Protein AF-A0A968MFD8-F1 (afdb_monomer_lite)

Secondary structure (DSSP, 8-state):
-----------------------PPPEEEEEE-TTSSSHHHHHHHHHHHTTTTSEEEEEEE-S-SSTTTSSS----HHHHHHHHHHHHHHHHHHTTT-TTPPPHHHHHHTEEE--SS-SGGGSSTT---HHHHHHHHHHHSS-SSPEEEEESS--HHHHHHHHHHHHHS-HHHHHHHHTTEEEEESS-TTSS---

Radius of gyration: 23.55 Å; chains: 1; bounding box: 76×68×54 Å

Foldseek 3Di:
DDDDDPPPPPPPPPPPPPPPPPPDAAAEEEEDLPPLDCVRLVVLLVVQLVQLRHRYQAYEFAAHHFVPSDPDQDGCLVSVLVSLVVSQVCVVVSCVVPVSRDHSVNSVVRYFYYYSDFDPVLADPPNAGRLLVSLQVVLPPPDPAAYEYEYNAGCSSVNNNLSCCVVPDDPVVSVSSCVRYDYHYDPHRSVHDPD

Sequence (195 aa):
MKQTILIVVFFLFLRGYSMTYNQEKPRLLVTTDIGGDPDDQQSLVRLMVYANEIEIEGFISSAAGTPGELNEEKICPELIEEIIQGYKLVFANLLLHDKNYPTPEYLLSVVKRGNPERGWDFVGEGHDTEASEWIISRVDKKDKRPLNICVFGGQTDLAQALWKVKNTRSAKEYQKFISKIRVYDINDQDFQLLI

pLDDT: mean 90.78, std 15.64, range [41.44, 98.88]

Structure (mmCIF, N/CA/C/O backbone):
data_AF-A0A968MFD8-F1
#
_entry.id   AF-A0A968MFD8-F1
#
loop_
_atom_site.group_PDB
_atom_site.id
_atom_site.type_symbol
_atom_site.label_atom_id
_atom_site.label_alt_id
_atom_site.label_comp_id
_atom_site.label_asym_id
_atom_site.label_entity_id
_atom_site.label_seq_id
_atom_site.pdbx_PDB_ins_code
_atom_site.Cartn_x
_atom_site.Cartn_y
_atom_site.Cartn_z
_atom_site.occupancy
_atom_site.B_iso_or_equiv
_atom_site.auth_seq_id
_atom_site.auth_comp_id
_atom_site.auth_asym_id
_atom_site.auth_atom_id
_atom_site.pdbx_PDB_model_num
ATOM 1 N N . MET A 1 1 ? -54.761 -54.790 -34.117 1.00 41.44 1 MET A N 1
ATOM 2 C CA . MET A 1 1 ? -54.005 -53.821 -34.950 1.00 41.44 1 MET A CA 1
ATOM 3 C C . MET A 1 1 ? -54.334 -52.430 -34.424 1.00 41.44 1 MET A C 1
ATOM 5 O O . MET A 1 1 ? -55.511 -52.134 -34.388 1.00 41.44 1 MET A O 1
ATOM 9 N N . LYS A 1 2 ? -53.463 -51.544 -33.945 1.00 41.97 2 LYS A N 1
ATOM 10 C CA . LYS A 1 2 ? -52.016 -51.459 -33.707 1.00 41.97 2 LYS A CA 1
ATOM 11 C C . LYS A 1 2 ? -51.893 -50.633 -32.409 1.00 41.97 2 LYS A C 1
ATOM 13 O O . LYS A 1 2 ? -52.631 -49.665 -32.252 1.00 41.97 2 LYS A O 1
ATOM 18 N N . GLN A 1 3 ? -51.024 -51.027 -31.481 1.00 45.47 3 GLN A N 1
ATOM 19 C CA . GLN A 1 3 ? -50.707 -50.220 -30.299 1.00 45.47 3 GLN A CA 1
ATOM 20 C C . GLN A 1 3 ? -49.818 -49.053 -30.741 1.00 45.47 3 GLN A C 1
ATOM 22 O O . GLN A 1 3 ? -48.721 -49.278 -31.250 1.00 45.47 3 GLN A O 1
ATOM 27 N N . THR A 1 4 ? -50.291 -47.818 -30.592 1.00 47.84 4 THR A N 1
ATOM 28 C CA . THR A 1 4 ? -49.481 -46.622 -30.844 1.00 47.84 4 THR A CA 1
ATOM 29 C C . THR A 1 4 ? -48.719 -46.293 -29.565 1.00 47.84 4 THR A C 1
ATOM 31 O O . THR A 1 4 ? -49.284 -45.762 -28.613 1.00 47.84 4 THR A O 1
ATOM 34 N N . ILE A 1 5 ? -47.442 -46.670 -29.527 1.00 51.66 5 ILE A N 1
ATOM 35 C CA . ILE A 1 5 ? -46.505 -46.338 -28.451 1.00 51.66 5 ILE A CA 1
ATOM 36 C C . ILE A 1 5 ? -46.208 -44.837 -28.538 1.00 51.66 5 ILE A C 1
ATOM 38 O O . ILE A 1 5 ? -45.590 -44.372 -29.495 1.00 51.66 5 ILE A O 1
ATOM 42 N N . LEU A 1 6 ? -46.657 -44.076 -27.541 1.00 43.41 6 LEU A N 1
ATOM 43 C CA . LEU A 1 6 ? -46.286 -42.678 -27.357 1.00 43.41 6 LEU A CA 1
ATOM 44 C C . LEU A 1 6 ? -44.890 -42.637 -26.717 1.00 43.41 6 LEU A C 1
ATOM 46 O O . LEU A 1 6 ? -44.750 -42.724 -25.499 1.00 43.41 6 LEU A O 1
ATOM 50 N N . ILE A 1 7 ? -43.844 -42.556 -27.541 1.00 50.44 7 ILE A N 1
ATOM 51 C CA . ILE A 1 7 ? -42.478 -42.306 -27.066 1.00 50.44 7 ILE A CA 1
ATOM 52 C C . ILE A 1 7 ? -42.397 -40.825 -26.683 1.00 50.44 7 ILE A C 1
ATOM 54 O O . ILE A 1 7 ? -42.198 -39.956 -27.530 1.00 50.44 7 ILE A O 1
ATOM 58 N N . VAL A 1 8 ? -42.574 -40.530 -25.396 1.00 50.44 8 VAL A N 1
ATOM 59 C CA . VAL A 1 8 ? -42.206 -39.235 -24.818 1.00 50.44 8 VAL A CA 1
ATOM 60 C C . VAL A 1 8 ? -40.681 -39.203 -24.753 1.00 50.44 8 VAL A C 1
ATOM 62 O O . VAL A 1 8 ? -40.071 -39.750 -23.836 1.00 50.44 8 VAL A O 1
ATOM 65 N N . VAL A 1 9 ? -40.049 -38.609 -25.766 1.00 52.81 9 VAL A N 1
ATOM 66 C CA . VAL A 1 9 ? -38.610 -38.333 -25.751 1.00 52.81 9 VAL A CA 1
ATOM 67 C C . VAL A 1 9 ? -38.369 -37.208 -24.747 1.00 52.81 9 VAL A C 1
ATOM 69 O O . VAL A 1 9 ? -38.503 -36.025 -25.054 1.00 52.81 9 VAL A O 1
ATOM 72 N N . PHE A 1 10 ? -38.052 -37.591 -23.515 1.00 51.47 10 PHE A N 1
ATOM 73 C CA . PHE A 1 10 ? -37.620 -36.685 -22.461 1.00 51.47 10 PHE A CA 1
ATOM 74 C C . PHE A 1 10 ? -36.177 -36.253 -22.771 1.00 51.47 10 PHE A C 1
ATOM 76 O O . PHE A 1 10 ? -35.214 -36.856 -22.300 1.00 51.47 10 PHE A O 1
ATOM 83 N N . PHE A 1 11 ? -36.007 -35.238 -23.626 1.00 54.66 11 PHE A N 1
ATOM 84 C CA . PHE A 1 11 ? -34.723 -34.553 -23.785 1.00 54.66 11 PHE A CA 1
ATOM 85 C C . PHE A 1 11 ? -34.429 -33.787 -22.488 1.00 54.66 11 PHE A C 1
ATOM 87 O O . PHE A 1 11 ? -34.779 -32.616 -22.334 1.00 54.66 11 PHE A O 1
ATOM 94 N N . LEU A 1 12 ? -33.791 -34.470 -21.535 1.00 52.47 12 LEU A N 1
ATOM 95 C CA . LEU A 1 12 ? -33.063 -33.842 -20.440 1.00 52.47 12 LEU A CA 1
ATOM 96 C C . LEU A 1 12 ? -31.978 -32.960 -21.060 1.00 52.47 12 LEU A C 1
ATOM 98 O O . LEU A 1 12 ? -30.886 -33.422 -21.385 1.00 52.47 12 LEU A O 1
ATOM 102 N N . PHE A 1 13 ? -32.282 -31.674 -21.218 1.00 57.97 13 PHE A N 1
ATOM 103 C CA . PHE A 1 13 ? -31.269 -30.634 -21.311 1.00 57.97 13 PHE A CA 1
ATOM 104 C C . PHE A 1 13 ? -30.520 -30.606 -19.974 1.00 57.97 13 PHE A C 1
ATOM 106 O O . PHE A 1 13 ? -30.782 -29.777 -19.104 1.00 57.97 13 PHE A O 1
ATOM 113 N N . LEU A 1 14 ? -29.561 -31.517 -19.808 1.00 57.91 14 LEU A N 1
ATOM 114 C CA . LEU A 1 14 ? -28.432 -31.303 -18.917 1.00 57.91 14 LEU A CA 1
ATOM 115 C C . LEU A 1 14 ? -27.631 -30.147 -19.524 1.00 57.91 14 LEU A C 1
ATOM 117 O O . LEU A 1 14 ? -26.645 -30.344 -20.230 1.00 57.91 14 LEU A O 1
ATOM 121 N N . ARG A 1 15 ? -28.095 -28.912 -19.287 1.00 58.19 15 ARG A N 1
ATOM 122 C CA . ARG A 1 15 ? -27.229 -27.738 -19.334 1.00 58.19 15 ARG A CA 1
ATOM 123 C C . ARG A 1 15 ? -26.141 -28.029 -18.313 1.00 58.19 15 ARG A C 1
ATOM 125 O O . ARG A 1 15 ? -26.363 -27.879 -17.114 1.00 58.19 15 ARG A O 1
ATOM 132 N N . GLY A 1 16 ? -24.993 -28.500 -18.793 1.00 56.19 16 GLY A N 1
ATOM 133 C CA . GLY A 1 16 ? -23.771 -28.452 -18.018 1.00 56.19 16 GLY A CA 1
ATOM 134 C C . GLY A 1 16 ? -23.606 -27.004 -17.590 1.00 56.19 16 GLY A C 1
ATOM 135 O O . GLY A 1 16 ? -23.319 -26.138 -18.414 1.00 56.19 16 GLY A O 1
ATOM 136 N N . TYR A 1 17 ? -23.870 -26.719 -16.318 1.00 56.84 17 TYR A N 1
ATOM 137 C CA . TYR A 1 17 ? -23.351 -25.517 -15.704 1.00 56.84 17 TYR A CA 1
ATOM 138 C C . TYR A 1 17 ? -21.841 -25.713 -15.698 1.00 56.84 17 TYR A C 1
ATOM 140 O O . TYR A 1 17 ? -21.282 -26.309 -14.782 1.00 56.84 17 TYR A O 1
ATOM 148 N N . SER A 1 18 ? 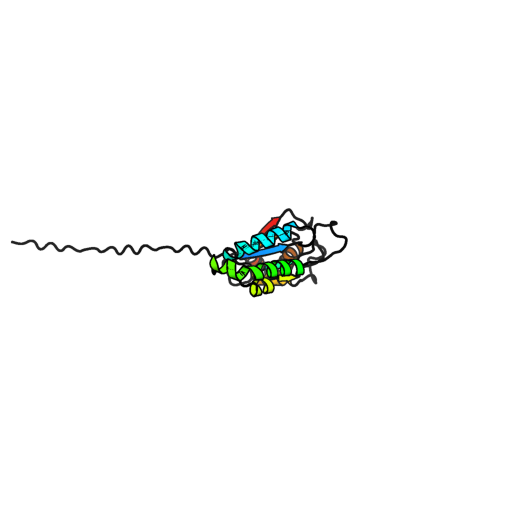-21.173 -25.243 -16.748 1.00 51.94 18 SER A N 1
ATOM 149 C CA . SER A 1 18 ? -19.787 -24.838 -16.610 1.00 51.94 18 SER A CA 1
ATOM 150 C C . SER A 1 18 ? -19.816 -23.702 -15.597 1.00 51.94 18 SER A C 1
ATOM 152 O O . SER A 1 18 ? -20.071 -22.552 -15.946 1.00 51.94 18 SER A O 1
ATOM 154 N N . MET A 1 19 ? -19.638 -24.033 -14.317 1.00 52.66 19 MET A N 1
ATOM 155 C CA . MET A 1 19 ? -19.163 -23.056 -13.354 1.00 52.66 19 MET A CA 1
ATOM 156 C C . MET A 1 19 ? -17.794 -22.637 -13.875 1.00 52.66 19 MET A C 1
ATOM 158 O O . MET A 1 19 ? -16.793 -23.314 -13.657 1.00 52.66 19 MET A O 1
ATOM 162 N N . THR A 1 20 ? -17.755 -21.547 -14.635 1.00 46.31 20 THR A N 1
ATOM 163 C CA . THR A 1 20 ? -16.528 -20.785 -14.798 1.00 46.31 20 THR A CA 1
ATOM 164 C C . THR A 1 20 ? -16.196 -20.279 -13.407 1.00 46.31 20 THR A C 1
ATOM 166 O O . THR A 1 20 ? -16.775 -19.295 -12.943 1.00 46.31 20 THR A O 1
ATOM 169 N N . TYR A 1 21 ? -15.335 -21.009 -12.704 1.00 47.75 21 TYR A N 1
ATOM 170 C CA . TYR A 1 21 ? -14.717 -20.531 -11.483 1.00 47.75 21 TYR A CA 1
ATOM 171 C C . TYR A 1 21 ? -13.746 -19.433 -11.911 1.00 47.75 21 TYR A C 1
ATOM 173 O O . TYR A 1 21 ? -12.567 -19.674 -12.145 1.00 47.75 21 TYR A O 1
ATOM 181 N N . ASN A 1 22 ? -14.284 -18.237 -12.145 1.00 54.91 22 ASN A N 1
ATOM 182 C CA . ASN A 1 22 ? -13.467 -17.053 -12.304 1.00 54.91 22 ASN A CA 1
ATOM 183 C C . ASN A 1 22 ? -12.928 -16.772 -10.903 1.00 54.91 22 ASN A C 1
ATOM 185 O O . ASN A 1 22 ? -13.647 -16.202 -10.081 1.00 54.91 22 ASN A O 1
ATOM 189 N N . GLN A 1 23 ? -11.741 -17.298 -10.583 1.00 71.06 23 GLN A N 1
ATOM 190 C CA . GLN A 1 23 ? -11.063 -16.902 -9.356 1.00 71.06 23 GLN A CA 1
ATOM 191 C C . GLN A 1 23 ? -10.819 -15.407 -9.470 1.00 71.06 23 GLN A C 1
ATOM 193 O O . GLN A 1 23 ? -9.979 -14.958 -10.244 1.00 71.06 23 GLN A O 1
ATOM 198 N N . GLU A 1 24 ? -11.616 -14.625 -8.748 1.00 89.31 24 GLU A N 1
ATOM 199 C CA . GLU A 1 24 ? -11.358 -13.203 -8.622 1.00 89.31 24 GLU A CA 1
ATOM 200 C C . GLU A 1 24 ? -9.959 -13.043 -8.018 1.00 89.31 24 GLU A C 1
ATOM 202 O O . GLU A 1 24 ? -9.652 -13.665 -6.997 1.00 89.31 24 GLU A O 1
ATOM 207 N N . LYS A 1 25 ? -9.108 -12.227 -8.652 1.00 94.69 25 LYS A N 1
ATOM 208 C CA . LYS A 1 25 ? -7.724 -12.036 -8.209 1.00 94.69 25 LYS A CA 1
ATOM 209 C C . LYS A 1 25 ? -7.691 -11.650 -6.722 1.00 94.69 25 LYS A C 1
ATOM 211 O O . LYS A 1 25 ? -8.500 -10.813 -6.306 1.00 94.69 25 LYS A O 1
ATOM 216 N N . PRO A 1 26 ? -6.790 -12.202 -5.897 1.00 97.00 26 PRO A N 1
ATOM 217 C CA . PRO A 1 26 ? -6.620 -11.717 -4.535 1.00 97.00 26 PRO A CA 1
ATOM 218 C C . PRO A 1 26 ? -6.202 -10.242 -4.555 1.00 97.00 26 PRO A C 1
ATOM 220 O O . PRO A 1 26 ? -5.396 -9.822 -5.385 1.00 97.00 26 PRO A O 1
ATOM 223 N N . ARG A 1 27 ? -6.765 -9.458 -3.632 1.00 98.56 27 ARG A N 1
ATOM 224 C CA . ARG A 1 27 ? -6.403 -8.051 -3.435 1.00 98.56 27 ARG A CA 1
ATOM 225 C C . ARG A 1 27 ? -5.160 -7.989 -2.558 1.00 98.56 27 ARG A C 1
ATOM 227 O O . ARG A 1 27 ? -5.164 -8.603 -1.487 1.00 98.56 27 ARG A O 1
ATOM 234 N N . LEU A 1 28 ? -4.140 -7.262 -2.991 1.00 98.81 28 LEU A N 1
ATOM 235 C CA . LEU A 1 28 ? -2.861 -7.146 -2.299 1.00 98.81 28 LEU A CA 1
ATOM 236 C C . LEU A 1 28 ? -2.511 -5.681 -2.056 1.00 98.81 28 LEU A C 1
ATOM 238 O O . LEU A 1 28 ? -2.601 -4.858 -2.961 1.00 98.81 28 LEU A O 1
ATOM 242 N N . LEU A 1 29 ? -2.055 -5.377 -0.853 1.00 98.88 29 LEU A N 1
ATOM 243 C CA . LEU A 1 29 ? -1.312 -4.170 -0.533 1.00 98.88 29 LEU A CA 1
ATOM 244 C C . LEU A 1 29 ? 0.007 -4.604 0.108 1.00 98.88 29 LEU A C 1
ATOM 246 O O . LEU A 1 29 ? 0.007 -5.511 0.938 1.00 98.88 29 LEU A O 1
ATOM 250 N N . VAL A 1 30 ? 1.111 -3.981 -0.284 1.00 98.81 30 VAL A N 1
ATOM 251 C CA . VAL A 1 30 ? 2.438 -4.255 0.283 1.00 98.81 30 VAL A CA 1
ATOM 252 C C . VAL A 1 30 ? 2.899 -3.039 1.076 1.00 98.81 30 VAL A C 1
ATOM 254 O O . VAL A 1 30 ? 2.835 -1.928 0.550 1.00 98.81 30 VAL A O 1
ATOM 257 N N . THR A 1 31 ? 3.355 -3.243 2.311 1.00 98.19 31 THR A N 1
ATOM 258 C CA . THR A 1 31 ? 4.200 -2.281 3.039 1.00 98.19 31 THR A CA 1
ATOM 259 C C . THR A 1 31 ? 5.634 -2.785 2.958 1.00 98.19 31 THR A C 1
ATOM 261 O O . THR A 1 31 ? 5.868 -3.984 3.090 1.00 98.19 31 THR A O 1
ATOM 264 N N . THR A 1 32 ? 6.575 -1.906 2.646 1.00 98.19 32 THR A N 1
ATOM 265 C CA . THR A 1 32 ? 7.957 -2.280 2.338 1.00 98.19 32 THR A CA 1
ATOM 266 C C . THR A 1 32 ? 8.909 -1.231 2.883 1.00 98.19 32 THR A C 1
ATOM 268 O O . THR A 1 32 ? 8.679 -0.027 2.725 1.00 98.19 32 THR A O 1
ATOM 271 N N . ASP A 1 33 ? 9.971 -1.699 3.523 1.00 96.88 33 ASP A N 1
ATOM 272 C CA . ASP A 1 33 ? 11.098 -0.911 4.012 1.00 96.88 33 ASP A CA 1
ATOM 273 C C . ASP A 1 33 ? 12.274 -0.903 3.024 1.00 96.88 33 ASP A C 1
ATOM 275 O O . ASP A 1 33 ? 13.439 -0.735 3.401 1.00 96.88 33 ASP A O 1
ATOM 279 N N . ILE A 1 34 ? 11.939 -1.022 1.735 1.00 97.69 34 ILE A N 1
ATOM 280 C CA . ILE A 1 34 ? 12.836 -0.864 0.594 1.00 97.69 34 ILE A CA 1
ATOM 281 C C . ILE A 1 34 ? 13.840 0.277 0.799 1.00 97.69 34 ILE A C 1
ATOM 283 O O . ILE A 1 34 ? 13.484 1.392 1.184 1.00 97.69 34 ILE A O 1
ATOM 287 N N . GLY A 1 35 ? 15.108 -0.007 0.504 1.00 95.69 35 GLY A N 1
ATOM 288 C CA . GLY A 1 35 ? 16.221 0.925 0.697 1.00 95.69 35 GLY A CA 1
ATOM 289 C C . GLY A 1 35 ? 17.091 0.634 1.924 1.00 95.69 35 GLY A C 1
ATOM 290 O O . GLY A 1 35 ? 18.151 1.251 2.037 1.00 95.69 35 GLY A O 1
ATOM 291 N N . GLY A 1 36 ? 16.682 -0.296 2.799 1.00 91.75 36 GLY A N 1
ATOM 292 C CA . GLY A 1 36 ? 17.563 -0.924 3.793 1.00 91.75 36 GLY A CA 1
ATOM 293 C C . GLY A 1 36 ? 18.505 -1.936 3.145 1.00 91.75 36 GLY A C 1
ATOM 294 O O . GLY A 1 36 ? 19.709 -1.698 3.033 1.00 91.75 36 GLY A O 1
ATOM 295 N N . ASP A 1 37 ? 17.922 -3.003 2.598 1.00 92.94 37 ASP A N 1
ATOM 296 C CA . ASP A 1 37 ? 18.639 -4.070 1.905 1.00 92.94 37 ASP A CA 1
ATOM 297 C C . ASP A 1 37 ? 18.030 -4.371 0.505 1.00 92.94 37 ASP A C 1
ATOM 299 O O . ASP A 1 37 ? 17.019 -3.769 0.116 1.00 92.94 37 ASP A O 1
ATOM 303 N N . PRO A 1 38 ? 18.692 -5.180 -0.351 1.00 96.31 38 PRO A N 1
ATOM 304 C CA . PRO A 1 38 ? 18.253 -5.386 -1.730 1.00 96.31 38 PRO A CA 1
ATOM 305 C C . PRO A 1 38 ? 17.068 -6.356 -1.908 1.00 96.31 38 PRO A C 1
ATOM 307 O O . PRO A 1 38 ? 16.592 -6.497 -3.042 1.00 96.31 38 PRO A O 1
ATOM 310 N N . ASP A 1 39 ? 16.631 -7.085 -0.884 1.00 97.38 39 ASP A N 1
ATOM 311 C CA . ASP A 1 39 ? 15.648 -8.165 -1.013 1.00 97.38 39 ASP A CA 1
ATOM 312 C C . ASP A 1 39 ? 14.233 -7.667 -1.362 1.00 97.38 39 ASP A C 1
ATOM 314 O O . ASP A 1 39 ? 13.562 -8.271 -2.208 1.00 97.38 39 ASP A O 1
ATOM 318 N N . ASP A 1 40 ? 13.822 -6.511 -0.851 1.00 98.00 40 ASP A N 1
ATOM 319 C CA . ASP A 1 40 ? 12.535 -5.886 -1.144 1.00 98.00 40 ASP A CA 1
ATOM 320 C C . ASP A 1 40 ? 12.463 -5.431 -2.605 1.00 98.00 40 ASP A C 1
ATOM 322 O O . ASP A 1 40 ? 11.453 -5.640 -3.290 1.00 98.00 40 ASP A O 1
ATOM 326 N N . GLN A 1 41 ? 13.577 -4.935 -3.156 1.00 98.56 41 GLN A N 1
ATOM 327 C CA . GLN A 1 41 ? 13.682 -4.656 -4.591 1.00 98.56 41 GLN A CA 1
ATOM 328 C C . GLN A 1 41 ? 13.516 -5.939 -5.422 1.00 98.56 41 GLN A C 1
ATOM 330 O O . GLN A 1 41 ? 12.781 -5.957 -6.415 1.00 98.56 41 GLN A O 1
ATOM 335 N N . GLN A 1 42 ? 14.164 -7.034 -5.014 1.00 98.62 42 GLN A N 1
ATOM 336 C CA . GLN A 1 42 ? 14.077 -8.328 -5.705 1.00 98.62 42 GLN A CA 1
ATOM 337 C C . GLN A 1 42 ? 12.659 -8.915 -5.631 1.00 98.62 42 GLN A C 1
ATOM 339 O O . GLN A 1 42 ? 12.124 -9.406 -6.634 1.00 98.62 42 GLN A O 1
ATOM 344 N N . SER A 1 43 ? 12.027 -8.823 -4.463 1.00 98.62 43 SER A N 1
ATOM 345 C CA . SER A 1 43 ? 10.664 -9.281 -4.206 1.00 98.62 43 SER A CA 1
ATOM 346 C C . SER A 1 43 ? 9.644 -8.507 -5.035 1.00 98.62 43 SER A C 1
ATOM 348 O O . SER A 1 43 ? 8.757 -9.121 -5.640 1.00 98.62 43 SER A O 1
ATOM 350 N N . LEU A 1 44 ? 9.795 -7.186 -5.161 1.00 98.62 44 LEU A N 1
ATOM 351 C CA . LEU A 1 44 ? 8.933 -6.369 -6.015 1.00 98.62 44 LEU A CA 1
ATOM 352 C C . LEU A 1 44 ? 9.132 -6.664 -7.506 1.00 98.62 44 LEU A C 1
ATOM 354 O O . LEU A 1 44 ? 8.138 -6.811 -8.218 1.00 98.62 44 LEU A O 1
ATOM 358 N N . VAL A 1 45 ? 10.368 -6.851 -7.988 1.00 98.62 45 VAL A N 1
ATOM 359 C CA . VAL A 1 45 ? 10.617 -7.296 -9.377 1.00 98.62 45 VAL A CA 1
ATOM 360 C C . VAL A 1 45 ? 9.914 -8.627 -9.656 1.00 98.62 45 VAL A C 1
ATOM 362 O O . VAL A 1 45 ? 9.259 -8.784 -10.692 1.00 98.62 45 VAL A O 1
ATOM 365 N N . ARG A 1 46 ? 9.981 -9.580 -8.718 1.00 98.75 46 ARG A N 1
ATOM 366 C CA . ARG A 1 46 ? 9.241 -10.843 -8.829 1.00 98.75 46 ARG A CA 1
ATOM 367 C C . ARG A 1 46 ? 7.729 -10.611 -8.829 1.00 98.75 46 ARG A C 1
ATOM 369 O O . ARG A 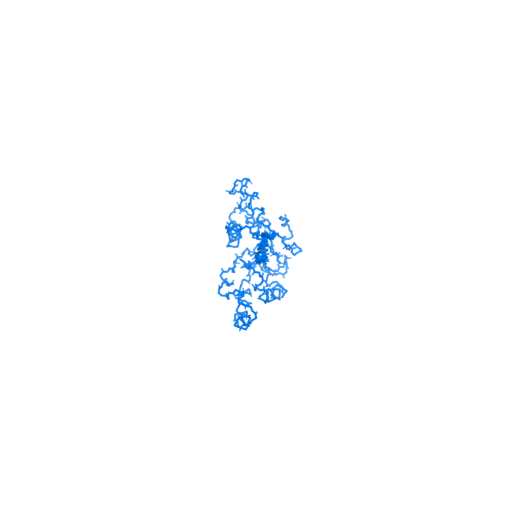1 46 ? 7.034 -11.219 -9.636 1.00 98.75 46 ARG A O 1
ATOM 376 N N . LEU A 1 47 ? 7.207 -9.739 -7.972 1.00 98.62 47 LEU A N 1
ATOM 377 C CA . LEU A 1 47 ? 5.777 -9.427 -7.936 1.00 98.62 47 LEU A CA 1
ATOM 378 C C . LEU A 1 47 ? 5.284 -8.821 -9.260 1.00 98.62 47 LEU A C 1
ATOM 380 O O . LEU A 1 47 ? 4.200 -9.182 -9.718 1.00 98.62 47 LEU A O 1
ATOM 384 N N . MET A 1 48 ? 6.083 -7.975 -9.920 1.00 98.62 48 MET A N 1
ATOM 385 C CA . MET A 1 48 ? 5.728 -7.369 -11.212 1.00 98.62 48 MET A CA 1
ATOM 386 C C . MET A 1 48 ? 5.404 -8.416 -12.283 1.00 98.62 48 MET A C 1
ATOM 388 O O . MET A 1 48 ? 4.423 -8.275 -13.014 1.00 98.62 48 MET A O 1
ATOM 392 N N . VAL A 1 49 ? 6.170 -9.510 -12.348 1.00 98.06 49 VAL A N 1
ATOM 393 C CA . VAL A 1 49 ? 5.926 -10.580 -13.333 1.00 98.06 49 VAL A CA 1
ATOM 394 C C . VAL A 1 49 ? 4.766 -11.514 -12.960 1.00 98.06 49 VAL A C 1
ATOM 396 O O . VAL A 1 49 ? 4.329 -12.284 -13.810 1.00 98.06 49 VAL A O 1
ATOM 399 N N . TYR A 1 50 ? 4.211 -11.395 -11.749 1.00 98.06 50 TYR A N 1
ATOM 400 C CA . TYR A 1 50 ? 2.975 -12.064 -11.303 1.00 98.06 50 TYR A CA 1
ATOM 401 C C . TYR A 1 50 ? 1.771 -11.109 -11.207 1.00 98.06 50 TYR A C 1
ATOM 403 O O . TYR A 1 50 ? 0.687 -11.511 -10.780 1.00 98.06 50 TYR A O 1
ATOM 411 N N . ALA A 1 51 ? 1.917 -9.839 -11.601 1.00 98.12 51 ALA A N 1
ATOM 412 C CA . ALA A 1 51 ? 0.866 -8.832 -11.447 1.00 98.12 51 ALA A CA 1
ATOM 413 C C . ALA A 1 51 ? -0.392 -9.120 -12.296 1.00 98.12 51 ALA A C 1
ATOM 415 O O . ALA A 1 51 ? -1.458 -8.556 -12.048 1.00 98.12 51 ALA A O 1
ATOM 416 N N . ASN A 1 52 ? -0.318 -10.027 -13.275 1.00 98.00 52 ASN A N 1
ATOM 417 C CA . ASN A 1 52 ? -1.495 -10.532 -13.981 1.00 98.00 52 ASN A CA 1
ATOM 418 C C . ASN A 1 52 ? -2.391 -11.418 -13.095 1.00 98.00 52 ASN A C 1
ATOM 420 O O . ASN A 1 52 ? -3.588 -11.474 -13.358 1.00 98.00 52 ASN A O 1
ATOM 424 N N . GLU A 1 53 ? -1.873 -12.029 -12.029 1.00 97.56 53 GLU A N 1
ATOM 425 C CA . GLU A 1 53 ? -2.629 -12.930 -11.140 1.00 97.56 53 GLU A CA 1
ATOM 426 C C . GLU A 1 53 ? -3.176 -12.229 -9.886 1.00 97.56 53 GLU A C 1
ATOM 428 O O . GLU A 1 53 ? -4.054 -12.754 -9.204 1.00 97.56 53 GLU A O 1
ATOM 433 N N . ILE A 1 54 ? -2.682 -11.028 -9.571 1.00 97.75 54 ILE A N 1
ATOM 434 C CA . ILE A 1 54 ? -2.952 -10.327 -8.308 1.00 97.75 54 ILE A CA 1
ATOM 435 C C . ILE A 1 54 ? -3.518 -8.930 -8.595 1.00 97.75 54 ILE A C 1
ATOM 437 O O . ILE A 1 54 ? -3.054 -8.227 -9.490 1.00 97.75 54 ILE A O 1
ATOM 441 N N . GLU A 1 55 ? -4.527 -8.499 -7.837 1.00 98.31 55 GLU A N 1
ATOM 442 C CA . GLU A 1 55 ? -4.989 -7.107 -7.863 1.00 98.31 55 GLU A CA 1
ATOM 443 C C . GLU A 1 55 ? -4.196 -6.294 -6.838 1.00 98.31 55 GLU A C 1
ATOM 445 O O . GLU A 1 55 ? -4.514 -6.279 -5.649 1.00 98.31 55 GLU A O 1
ATOM 450 N N . ILE A 1 56 ? -3.134 -5.644 -7.309 1.00 98.75 56 ILE A N 1
ATOM 451 C CA . ILE A 1 56 ? -2.269 -4.796 -6.488 1.00 98.75 56 ILE A CA 1
ATOM 452 C C . ILE A 1 56 ? -2.973 -3.460 -6.246 1.00 98.75 56 ILE A C 1
ATOM 454 O O . ILE A 1 56 ? -3.142 -2.665 -7.162 1.00 98.75 56 ILE A O 1
ATOM 458 N N . GLU A 1 57 ? -3.375 -3.206 -5.007 1.00 98.81 57 GLU A N 1
ATOM 459 C CA . GLU A 1 57 ? -4.094 -2.000 -4.596 1.00 98.81 57 GLU A CA 1
ATOM 460 C C . GLU A 1 57 ? -3.223 -0.967 -3.878 1.00 98.81 57 GLU A C 1
ATOM 462 O O . GLU A 1 57 ? -3.705 0.134 -3.599 1.00 98.81 57 GLU A O 1
ATOM 467 N N . GLY A 1 58 ? -1.969 -1.291 -3.564 1.00 98.69 58 GLY A N 1
ATOM 468 C CA . GLY A 1 58 ? -1.059 -0.353 -2.921 1.00 98.69 58 GLY A CA 1
ATOM 469 C C . GLY A 1 58 ? 0.367 -0.867 -2.786 1.00 98.69 58 GLY A C 1
ATOM 470 O O . GLY A 1 58 ? 0.577 -2.031 -2.444 1.00 98.69 58 GLY A O 1
ATOM 471 N N . PHE A 1 59 ? 1.312 0.042 -2.998 1.00 98.81 59 PHE A N 1
ATOM 472 C CA . P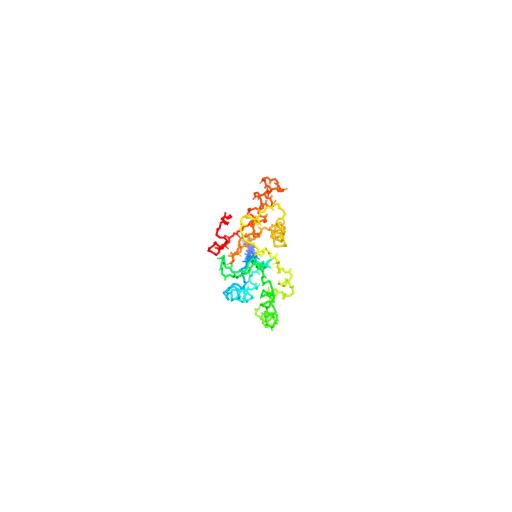HE A 1 59 ? 2.695 -0.069 -2.552 1.00 98.81 59 PHE A CA 1
ATOM 473 C C . PHE A 1 59 ? 2.959 1.049 -1.555 1.00 98.81 59 PHE A C 1
ATOM 475 O O . PHE A 1 59 ? 2.909 2.220 -1.919 1.00 98.81 59 PHE A O 1
ATOM 482 N N . ILE A 1 60 ? 3.200 0.701 -0.302 1.00 98.69 60 ILE A N 1
ATOM 483 C CA . ILE A 1 60 ? 3.519 1.651 0.756 1.00 98.69 60 ILE A CA 1
ATOM 484 C C . ILE A 1 60 ? 5.016 1.572 0.998 1.00 98.69 60 ILE A C 1
ATOM 486 O O . ILE A 1 60 ? 5.500 0.544 1.463 1.00 98.69 60 ILE A O 1
ATOM 490 N N . SER A 1 61 ? 5.726 2.661 0.710 1.00 98.31 61 SER A N 1
ATOM 491 C CA . SER A 1 61 ? 7.083 2.826 1.226 1.00 98.31 61 SER A CA 1
ATOM 492 C C . SER A 1 61 ? 6.968 3.244 2.685 1.00 98.31 61 SER A C 1
ATOM 494 O O . SER A 1 61 ? 6.709 4.418 2.961 1.00 98.31 61 SER A O 1
ATOM 496 N N . SER A 1 62 ? 7.105 2.282 3.593 1.00 96.56 62 SER A N 1
ATOM 497 C CA . SER A 1 62 ? 7.286 2.560 5.019 1.00 96.56 62 SER A CA 1
ATOM 498 C C . SER A 1 62 ? 8.712 3.057 5.264 1.00 96.56 62 SER A C 1
ATOM 500 O O . SER A 1 62 ? 9.500 3.171 4.315 1.00 96.56 62 SER A O 1
ATOM 502 N N . ALA A 1 63 ? 9.043 3.346 6.524 1.00 96.44 63 ALA A N 1
ATOM 503 C CA . ALA A 1 63 ? 10.416 3.548 6.972 1.00 96.44 63 ALA A CA 1
ATOM 504 C C . ALA A 1 63 ? 11.339 2.504 6.321 1.00 96.44 63 ALA A C 1
ATOM 506 O O . ALA A 1 63 ? 10.908 1.366 6.138 1.00 96.44 63 ALA A O 1
ATOM 507 N N . ALA A 1 64 ? 12.549 2.892 5.921 1.00 96.25 64 ALA A N 1
ATOM 508 C CA . ALA A 1 64 ? 13.505 2.027 5.228 1.00 96.25 64 ALA A CA 1
ATOM 509 C C . ALA A 1 64 ? 14.427 1.288 6.215 1.00 96.25 64 ALA A C 1
ATOM 511 O O . ALA A 1 64 ? 14.857 1.891 7.199 1.00 96.25 64 ALA A O 1
ATOM 512 N N . GLY A 1 65 ? 14.734 0.016 5.939 1.00 92.94 65 GLY A N 1
ATOM 513 C CA . GLY A 1 65 ? 15.621 -0.861 6.721 1.00 92.94 65 GLY A CA 1
ATOM 514 C C . GLY A 1 65 ? 15.228 -1.104 8.181 1.00 92.94 65 GLY A C 1
ATOM 515 O O . GLY A 1 65 ? 14.422 -0.398 8.776 1.00 92.94 65 GLY A O 1
ATOM 516 N N . THR A 1 66 ? 15.840 -2.078 8.831 1.00 89.75 66 THR A N 1
ATOM 517 C CA . THR A 1 66 ? 15.498 -2.434 10.214 1.00 89.75 66 THR A CA 1
ATOM 518 C C . THR A 1 66 ? 15.986 -1.392 11.242 1.00 89.75 66 THR A C 1
ATOM 520 O O . THR A 1 66 ? 16.886 -0.591 10.961 1.00 89.75 66 THR A O 1
ATOM 523 N N . PRO A 1 67 ? 15.418 -1.351 12.467 1.00 88.12 67 PRO A N 1
ATOM 524 C CA . PRO A 1 67 ? 15.850 -0.425 13.512 1.00 88.12 67 PRO A CA 1
ATOM 525 C C . PRO A 1 67 ? 17.361 -0.472 13.780 1.00 88.12 67 PRO A C 1
ATOM 527 O O . PRO A 1 67 ? 17.912 -1.490 14.196 1.00 88.12 67 PRO A O 1
ATOM 530 N N . GLY A 1 68 ? 18.024 0.669 13.570 1.00 86.06 68 GLY A N 1
ATOM 531 C CA . GLY A 1 68 ? 19.469 0.834 13.752 1.00 86.06 68 GLY A CA 1
ATOM 532 C C . GLY A 1 68 ? 20.333 0.432 12.551 1.00 86.06 68 GLY A C 1
ATOM 533 O O . GLY A 1 68 ? 21.554 0.560 12.634 1.00 86.06 68 GLY A O 1
ATOM 534 N N . GLU A 1 69 ? 19.739 -0.027 11.449 1.00 87.94 69 GLU A N 1
ATOM 535 C CA . GLU A 1 69 ? 20.465 -0.373 10.221 1.00 87.94 69 GLU A CA 1
ATOM 536 C C . GLU A 1 69 ? 20.946 0.868 9.459 1.00 87.94 69 GLU A C 1
ATOM 538 O O . GLU A 1 69 ? 22.084 0.922 8.986 1.00 87.94 69 GLU A O 1
ATOM 543 N N . LEU A 1 70 ? 20.087 1.886 9.367 1.00 90.25 70 LEU A N 1
ATOM 544 C CA . LEU A 1 70 ? 20.372 3.141 8.680 1.00 90.25 70 LEU A CA 1
ATOM 545 C C . LEU A 1 70 ? 20.713 4.258 9.674 1.00 90.25 70 LEU A C 1
ATOM 547 O O . LEU A 1 70 ? 20.247 4.281 10.810 1.00 90.25 70 LEU A O 1
ATOM 551 N N . ASN A 1 71 ? 21.513 5.228 9.219 1.00 90.56 71 ASN A N 1
ATOM 552 C CA . ASN A 1 71 ? 21.892 6.404 10.016 1.00 90.56 71 ASN A CA 1
ATOM 553 C C . ASN A 1 71 ? 20.826 7.516 10.016 1.00 90.56 71 ASN A C 1
ATOM 555 O O . ASN A 1 71 ? 21.024 8.547 10.656 1.00 90.56 71 ASN A O 1
ATOM 559 N N . GLU A 1 72 ? 19.750 7.352 9.247 1.00 92.75 72 GLU A N 1
ATOM 560 C CA . GLU A 1 72 ? 18.692 8.344 9.064 1.00 92.75 72 GLU A CA 1
ATOM 561 C C . GLU A 1 72 ? 17.333 7.654 8.915 1.00 92.75 72 GLU A C 1
ATOM 563 O O . GLU A 1 72 ? 17.228 6.601 8.283 1.00 92.75 72 GLU A O 1
ATOM 568 N N . GLU A 1 73 ? 16.296 8.278 9.466 1.00 94.50 73 GLU A N 1
ATOM 569 C CA . GLU A 1 73 ? 14.901 7.895 9.256 1.00 94.50 73 GLU A CA 1
ATOM 570 C C . GLU A 1 73 ? 14.436 8.433 7.904 1.00 94.50 73 GLU A C 1
ATOM 572 O O . GLU A 1 73 ? 14.500 9.635 7.628 1.00 94.50 73 GLU A O 1
ATOM 577 N N . LYS A 1 74 ? 13.992 7.535 7.027 1.00 96.81 74 LYS A N 1
ATOM 578 C CA . LYS A 1 74 ? 13.555 7.889 5.677 1.00 96.81 74 LYS A CA 1
ATOM 579 C C . LYS A 1 74 ? 12.617 6.846 5.099 1.00 96.81 74 LYS A C 1
ATOM 581 O O . LYS A 1 74 ? 12.525 5.729 5.591 1.00 96.81 74 LYS A O 1
ATOM 586 N N . ILE A 1 75 ? 11.991 7.223 3.994 1.00 97.81 75 ILE A N 1
ATOM 587 C CA . ILE A 1 75 ? 11.259 6.337 3.089 1.00 97.81 75 ILE A CA 1
ATOM 588 C C . ILE A 1 75 ? 11.898 6.430 1.699 1.00 97.81 75 ILE A C 1
ATOM 590 O O . ILE A 1 75 ? 12.420 7.493 1.351 1.00 97.81 75 ILE A O 1
ATOM 594 N N . CYS A 1 76 ? 11.812 5.367 0.897 1.00 98.12 76 CYS A N 1
ATOM 595 C CA . CYS A 1 76 ? 12.394 5.306 -0.450 1.00 98.12 76 CYS A CA 1
ATOM 596 C C . CYS A 1 76 ? 11.382 4.896 -1.547 1.00 98.12 76 CYS A C 1
ATOM 598 O O . CYS A 1 76 ? 11.613 3.933 -2.286 1.00 98.12 76 CYS A O 1
ATOM 600 N N . PRO A 1 77 ? 10.247 5.606 -1.710 1.00 98.50 77 PRO A N 1
ATOM 601 C CA . PRO A 1 77 ? 9.248 5.282 -2.734 1.00 98.50 77 PRO A CA 1
ATOM 602 C C . PRO A 1 77 ? 9.792 5.375 -4.165 1.00 98.50 77 PRO A C 1
ATOM 604 O O . PRO A 1 77 ? 9.302 4.671 -5.045 1.00 98.50 77 PRO A O 1
ATOM 607 N N . GLU A 1 78 ? 10.827 6.179 -4.402 1.00 98.69 78 GLU A N 1
ATOM 608 C CA . GLU A 1 78 ? 11.528 6.264 -5.684 1.00 98.69 78 GLU A CA 1
ATOM 609 C C . GLU A 1 78 ? 12.107 4.916 -6.142 1.00 98.69 78 GLU A C 1
ATOM 611 O O . GLU A 1 78 ? 12.138 4.654 -7.343 1.00 98.69 78 GLU A O 1
ATOM 616 N N . LEU A 1 79 ? 12.485 4.023 -5.218 1.00 98.69 79 LEU A N 1
ATOM 617 C CA . LEU A 1 79 ? 12.953 2.675 -5.562 1.00 98.69 79 LEU A CA 1
ATOM 618 C C . LEU A 1 79 ? 11.802 1.788 -6.059 1.00 98.69 79 LEU A C 1
ATOM 620 O O . LEU A 1 79 ? 11.976 0.994 -6.985 1.00 98.69 79 LEU A O 1
ATOM 624 N N . ILE A 1 80 ? 10.599 1.955 -5.500 1.00 98.88 80 ILE A N 1
ATOM 625 C CA . ILE A 1 80 ? 9.382 1.293 -5.995 1.00 98.88 80 ILE A CA 1
ATOM 626 C C . ILE A 1 80 ? 9.046 1.822 -7.394 1.00 98.88 80 ILE A C 1
ATOM 628 O O . ILE A 1 80 ? 8.762 1.049 -8.312 1.00 98.88 80 ILE A O 1
ATOM 632 N N . GLU A 1 81 ? 9.099 3.143 -7.572 1.00 98.81 81 GLU A N 1
ATOM 633 C CA . GLU A 1 81 ? 8.851 3.797 -8.857 1.00 98.81 81 GLU A CA 1
ATOM 634 C C . GLU A 1 81 ? 9.850 3.337 -9.925 1.00 98.81 81 GLU A C 1
ATOM 636 O O . GLU A 1 81 ? 9.431 3.023 -11.040 1.00 98.81 81 GLU A O 1
ATOM 641 N N . GLU A 1 82 ? 11.139 3.223 -9.593 1.00 98.81 82 GLU A N 1
ATOM 642 C CA . GLU A 1 82 ? 12.183 2.709 -10.486 1.00 98.81 82 GLU A CA 1
ATOM 643 C C . GLU A 1 82 ? 11.869 1.285 -10.965 1.00 98.81 82 GLU A C 1
ATOM 645 O O . GLU A 1 82 ? 11.921 1.006 -12.167 1.00 98.81 82 GLU A O 1
ATOM 650 N N . ILE A 1 83 ? 11.455 0.397 -10.057 1.00 98.88 83 ILE A N 1
ATOM 651 C CA . ILE A 1 83 ? 11.054 -0.974 -10.405 1.00 98.88 83 ILE A CA 1
ATOM 652 C C . ILE A 1 83 ? 9.854 -0.966 -11.357 1.00 98.88 83 ILE A C 1
ATOM 654 O O . ILE A 1 83 ? 9.837 -1.713 -12.342 1.00 98.88 83 ILE A O 1
ATOM 658 N N . ILE A 1 84 ? 8.871 -0.093 -11.123 1.00 98.88 84 ILE A N 1
ATOM 659 C CA . ILE A 1 84 ? 7.711 0.045 -12.014 1.00 98.88 84 ILE A CA 1
ATOM 660 C C . ILE A 1 84 ? 8.123 0.623 -13.379 1.00 98.88 84 ILE A C 1
ATOM 662 O O . ILE A 1 84 ? 7.588 0.199 -14.410 1.00 98.88 84 ILE A O 1
ATOM 666 N N . GLN A 1 85 ? 9.101 1.534 -13.436 1.00 98.81 85 GLN A N 1
ATOM 667 C CA . GLN A 1 85 ? 9.675 1.979 -14.712 1.00 98.81 85 GLN A CA 1
ATOM 668 C C . GLN A 1 85 ? 10.383 0.827 -15.436 1.00 98.81 85 GLN A C 1
ATOM 670 O O . GLN A 1 85 ? 10.215 0.679 -16.645 1.00 98.81 85 GLN A O 1
ATOM 675 N N . GLY A 1 86 ? 11.096 -0.046 -14.720 1.00 98.69 86 GLY A N 1
ATOM 676 C CA . GLY A 1 86 ? 11.652 -1.279 -15.284 1.00 98.69 86 GLY A CA 1
ATOM 677 C C . GLY A 1 86 ? 10.568 -2.198 -15.860 1.00 98.69 86 GLY A C 1
ATOM 678 O O . GLY A 1 86 ? 10.665 -2.639 -17.008 1.00 98.69 86 GLY A O 1
ATOM 679 N N . TYR A 1 87 ? 9.481 -2.417 -15.112 1.00 98.81 87 TYR A N 1
ATOM 680 C CA . TYR A 1 87 ? 8.304 -3.159 -15.578 1.00 98.81 87 TYR A CA 1
ATOM 681 C C . TYR A 1 87 ? 7.701 -2.550 -16.853 1.00 98.81 87 TYR A C 1
ATOM 683 O O . TYR A 1 87 ? 7.379 -3.278 -17.796 1.00 98.81 87 TYR A O 1
ATOM 691 N N . LYS A 1 88 ? 7.609 -1.218 -16.940 1.00 98.81 88 LYS A N 1
ATOM 692 C CA . LYS A 1 88 ? 7.110 -0.512 -18.131 1.00 98.81 88 LYS A CA 1
ATOM 693 C C . LYS A 1 88 ? 7.885 -0.864 -19.399 1.00 98.81 88 LYS A C 1
ATOM 695 O O . LYS A 1 88 ? 7.268 -0.996 -20.455 1.00 98.81 88 LYS A O 1
ATOM 700 N N . LEU A 1 89 ? 9.202 -1.054 -19.306 1.00 98.75 89 LEU A N 1
ATOM 701 C CA . LEU A 1 89 ? 10.040 -1.414 -20.457 1.00 98.75 89 LEU A CA 1
ATOM 702 C C . LEU A 1 89 ? 9.689 -2.792 -21.036 1.00 98.75 89 LEU A C 1
ATOM 704 O O . LEU A 1 89 ? 9.846 -3.010 -22.236 1.00 98.75 89 LEU A O 1
ATOM 708 N N . VAL A 1 90 ? 9.192 -3.712 -20.205 1.00 98.50 90 VAL A N 1
ATOM 709 C CA . VAL A 1 90 ? 8.832 -5.083 -20.610 1.00 98.50 90 VAL A CA 1
ATOM 710 C C . VAL A 1 90 ? 7.322 -5.316 -20.717 1.00 98.50 90 VAL A C 1
ATOM 712 O O . VAL A 1 90 ? 6.904 -6.364 -21.205 1.00 98.50 90 VAL A O 1
ATOM 715 N N . PHE A 1 91 ? 6.496 -4.343 -20.324 1.00 98.69 91 PHE A N 1
ATOM 716 C CA . PHE A 1 91 ? 5.036 -4.456 -20.265 1.00 98.69 91 PHE A CA 1
ATOM 717 C C . PHE A 1 91 ? 4.408 -4.930 -21.583 1.00 98.69 91 PHE A C 1
ATOM 719 O O . PHE A 1 91 ? 3.570 -5.829 -21.581 1.00 98.69 91 PHE A O 1
ATOM 726 N N . ALA A 1 92 ? 4.858 -4.394 -22.722 1.00 98.56 92 ALA A N 1
ATOM 727 C CA . ALA A 1 92 ? 4.352 -4.805 -24.033 1.00 98.56 92 ALA A CA 1
ATOM 728 C C . ALA A 1 92 ? 4.606 -6.295 -24.329 1.00 98.56 92 ALA A C 1
ATOM 730 O O . ALA A 1 92 ? 3.753 -6.946 -24.926 1.00 98.56 92 ALA A O 1
ATOM 731 N N . ASN A 1 93 ? 5.738 -6.844 -23.875 1.00 98.75 93 ASN A N 1
ATOM 732 C CA . ASN A 1 93 ? 6.043 -8.266 -24.023 1.00 98.75 93 ASN A CA 1
ATOM 733 C C . ASN A 1 93 ? 5.202 -9.113 -23.063 1.00 98.75 93 ASN A C 1
ATOM 735 O O . ASN A 1 93 ? 4.685 -10.149 -23.468 1.00 98.75 93 ASN A O 1
ATOM 739 N N . LEU A 1 94 ? 5.009 -8.663 -21.819 1.00 98.69 94 LEU A N 1
ATOM 740 C CA . LEU A 1 94 ? 4.160 -9.353 -20.839 1.00 98.69 94 LEU A CA 1
ATOM 741 C C . LEU A 1 94 ? 2.712 -9.489 -21.332 1.00 98.69 94 LEU A C 1
ATOM 743 O O . LEU A 1 94 ? 2.112 -10.555 -21.195 1.00 98.69 94 LEU A O 1
ATOM 747 N N . LEU A 1 95 ? 2.186 -8.462 -22.006 1.00 98.50 95 LEU A N 1
ATOM 748 C CA . LEU A 1 95 ? 0.853 -8.499 -22.615 1.00 98.50 95 LEU A CA 1
ATOM 749 C C . LEU A 1 95 ? 0.695 -9.548 -23.729 1.00 98.50 95 LEU A C 1
ATOM 751 O O . LEU A 1 95 ? -0.434 -9.939 -24.029 1.00 98.50 95 LEU A O 1
ATOM 755 N N . LEU A 1 96 ? 1.791 -10.031 -24.330 1.00 98.50 96 LEU A N 1
ATOM 756 C CA . LEU A 1 96 ? 1.744 -11.152 -25.279 1.00 98.50 96 LEU A CA 1
ATOM 757 C C . LEU A 1 96 ? 1.444 -12.486 -24.580 1.00 98.50 96 LEU A C 1
ATOM 759 O O . LEU A 1 96 ? 0.963 -13.416 -25.228 1.00 98.50 96 LEU A O 1
ATOM 763 N N . HIS A 1 97 ? 1.728 -12.582 -23.278 1.00 98.12 97 HIS A N 1
ATOM 764 C CA . HIS A 1 97 ? 1.523 -13.782 -22.469 1.00 98.12 97 HIS A CA 1
ATOM 765 C C . HIS A 1 97 ? 0.190 -13.756 -21.716 1.00 98.12 97 HIS A C 1
ATOM 767 O O . HIS A 1 97 ? -0.487 -14.780 -21.649 1.00 98.12 97 HIS A O 1
ATOM 773 N N . ASP A 1 98 ? -0.217 -12.595 -21.197 1.00 97.94 98 ASP A N 1
ATOM 774 C CA . ASP A 1 98 ? -1.530 -12.402 -20.580 1.00 97.94 98 ASP A CA 1
ATOM 775 C C . ASP A 1 98 ? -1.982 -10.936 -20.702 1.00 97.94 98 ASP A C 1
ATOM 777 O O . ASP A 1 98 ? -1.251 -10.005 -20.388 1.00 97.94 98 ASP A O 1
ATOM 781 N N . LYS A 1 99 ? -3.230 -10.696 -21.103 1.00 97.12 99 LYS A N 1
ATOM 782 C CA . LYS A 1 99 ? -3.811 -9.343 -21.175 1.00 97.12 99 LYS A CA 1
ATOM 783 C C . LYS A 1 99 ? -4.129 -8.730 -19.805 1.00 97.12 99 LYS A C 1
ATOM 785 O O . LYS A 1 99 ? -4.503 -7.562 -19.736 1.00 97.12 99 LYS A O 1
ATOM 790 N N . ASN A 1 100 ? -4.078 -9.526 -18.738 1.00 96.81 100 ASN A N 1
ATOM 791 C CA . ASN A 1 100 ? -4.513 -9.141 -17.399 1.00 96.81 100 ASN A CA 1
ATOM 792 C C . ASN A 1 100 ? -3.438 -8.406 -16.582 1.00 96.81 100 ASN A C 1
ATOM 794 O O . ASN A 1 100 ? -3.723 -8.040 -15.437 1.00 96.81 100 ASN A O 1
ATOM 798 N N . TYR A 1 101 ? -2.235 -8.206 -17.129 1.00 98.62 101 TYR A N 1
ATOM 799 C CA . TYR A 1 101 ? -1.197 -7.382 -16.509 1.00 98.62 101 TYR A CA 1
ATOM 800 C C . TYR A 1 101 ? -1.674 -5.921 -16.348 1.00 98.62 101 TYR A C 1
ATOM 802 O O . TYR A 1 101 ? -2.199 -5.340 -17.302 1.00 98.62 101 TYR A O 1
ATOM 810 N N . PRO A 1 102 ? -1.513 -5.302 -15.163 1.00 98.50 102 PRO A N 1
ATOM 811 C CA . PRO A 1 102 ? -1.920 -3.919 -14.928 1.00 98.50 102 PRO A CA 1
ATOM 812 C C . PRO A 1 102 ? -1.013 -2.933 -15.668 1.00 98.50 102 PRO A C 1
ATOM 814 O O . PRO A 1 102 ? 0.171 -3.198 -15.885 1.00 98.50 102 PRO A O 1
ATOM 817 N N . THR A 1 103 ? -1.547 -1.766 -16.030 1.00 98.81 103 THR A N 1
ATOM 818 C CA . THR A 1 103 ? -0.730 -0.735 -16.677 1.00 98.81 103 THR A CA 1
ATOM 819 C C . THR A 1 103 ? 0.317 -0.180 -15.703 1.00 98.81 103 THR A C 1
ATOM 821 O O . THR A 1 103 ? 0.030 -0.045 -14.508 1.00 98.81 103 THR A O 1
ATOM 824 N N . PRO A 1 104 ? 1.514 0.198 -16.183 1.00 98.81 104 PRO A N 1
ATOM 825 C CA . PRO A 1 104 ? 2.511 0.867 -15.351 1.00 98.81 104 PRO A CA 1
ATOM 826 C C . PRO A 1 104 ? 1.967 2.134 -14.680 1.00 98.81 104 PRO A C 1
ATOM 828 O O . PRO A 1 104 ? 2.252 2.395 -13.517 1.00 98.81 104 PRO A O 1
ATOM 831 N N . GLU A 1 105 ? 1.123 2.895 -15.379 1.00 98.81 105 GLU A N 1
ATOM 832 C CA . GLU A 1 105 ? 0.497 4.113 -14.857 1.00 98.81 105 GLU A CA 1
ATOM 833 C C . GLU A 1 105 ? -0.426 3.819 -13.667 1.00 98.81 105 GLU A C 1
ATOM 835 O O . GLU A 1 105 ? -0.452 4.582 -12.700 1.00 98.81 105 GLU A O 1
ATOM 840 N N . TYR A 1 106 ? -1.157 2.700 -13.704 1.00 98.81 106 TYR A N 1
ATOM 841 C CA . TYR A 1 106 ? -1.953 2.263 -12.561 1.00 98.81 106 TYR A CA 1
ATOM 842 C C . TYR A 1 106 ? -1.059 1.893 -11.375 1.00 98.81 106 TYR A C 1
ATOM 844 O O . TYR A 1 106 ? -1.310 2.363 -10.266 1.00 98.81 106 TYR A O 1
ATOM 852 N N . LEU A 1 107 ? -0.004 1.106 -11.610 1.00 98.88 107 LEU A N 1
ATOM 853 C CA . LEU A 1 107 ? 0.925 0.692 -10.554 1.00 98.88 107 LEU A CA 1
ATOM 854 C C . LEU A 1 107 ? 1.599 1.896 -9.882 1.00 98.88 107 LEU A C 1
ATOM 856 O O . LEU A 1 107 ? 1.665 1.941 -8.658 1.00 98.88 107 LEU A O 1
ATOM 860 N N . LEU A 1 108 ? 2.006 2.908 -10.657 1.00 98.88 108 LEU A N 1
ATOM 861 C CA . LEU A 1 108 ? 2.530 4.170 -10.119 1.00 98.88 108 LEU A CA 1
ATOM 862 C C . LEU A 1 108 ? 1.479 4.914 -9.284 1.00 98.88 108 LEU A C 1
ATOM 864 O O . LEU A 1 108 ? 1.789 5.435 -8.218 1.00 98.88 108 LEU A O 1
ATOM 868 N N . SER A 1 109 ? 0.214 4.939 -9.724 1.00 98.75 109 SER A N 1
ATOM 869 C CA . SER A 1 109 ? -0.851 5.665 -9.012 1.00 98.75 109 SER A CA 1
ATOM 870 C C . SER A 1 109 ? -1.146 5.125 -7.604 1.00 98.75 109 SER A C 1
ATOM 872 O O . SER A 1 109 ? -1.677 5.853 -6.756 1.00 98.75 109 SER A O 1
ATOM 874 N N . VAL A 1 110 ? -0.798 3.859 -7.353 1.00 98.81 110 VAL A N 1
ATOM 875 C CA . VAL A 1 110 ? -1.003 3.183 -6.067 1.00 98.81 110 VAL A CA 1
ATOM 876 C C . VAL A 1 110 ? 0.260 3.124 -5.200 1.00 98.81 110 VAL A C 1
ATOM 878 O O . VAL A 1 110 ? 0.215 2.512 -4.135 1.00 98.81 110 VAL A O 1
ATOM 881 N N . VAL A 1 111 ? 1.353 3.786 -5.597 1.00 98.88 111 VAL A N 1
ATOM 882 C CA . VAL A 1 111 ? 2.498 4.048 -4.709 1.00 98.88 111 VAL A CA 1
ATOM 883 C C . VAL A 1 111 ? 2.108 5.134 -3.706 1.00 98.88 111 VAL A C 1
ATOM 885 O O . VAL A 1 111 ? 1.501 6.146 -4.074 1.00 98.88 111 VAL A O 1
ATOM 888 N N . LYS A 1 112 ? 2.393 4.897 -2.428 1.00 98.75 112 LYS A N 1
ATOM 889 C CA . LYS A 1 112 ? 2.003 5.742 -1.300 1.00 98.75 112 LYS A CA 1
ATOM 890 C C . LYS A 1 112 ? 3.179 5.926 -0.355 1.00 98.75 112 LYS A C 1
ATOM 892 O O . LYS A 1 112 ? 3.942 4.989 -0.109 1.00 98.75 112 LYS A O 1
ATOM 897 N N . ARG A 1 113 ? 3.308 7.139 0.173 1.00 98.56 113 ARG A N 1
ATOM 898 C CA . ARG A 1 113 ? 4.349 7.502 1.135 1.00 98.56 113 ARG A CA 1
ATOM 899 C C . ARG A 1 113 ? 3.871 7.167 2.550 1.00 98.56 113 ARG A C 1
ATOM 901 O O . ARG A 1 113 ? 2.822 7.652 2.979 1.00 98.56 113 ARG A O 1
ATOM 908 N N . GLY A 1 114 ? 4.608 6.296 3.227 1.00 97.56 114 GLY A N 1
ATOM 909 C CA . GLY A 1 114 ? 4.395 5.941 4.626 1.00 97.56 114 GLY A CA 1
ATOM 910 C C . GLY A 1 114 ? 5.133 6.860 5.588 1.00 97.56 114 GLY A C 1
ATOM 911 O O . GLY A 1 114 ? 5.617 7.930 5.203 1.00 97.56 114 GLY A O 1
ATOM 912 N N . ASN A 1 115 ? 5.204 6.430 6.842 1.00 96.12 115 ASN A N 1
ATOM 913 C CA . ASN A 1 115 ? 5.941 7.129 7.887 1.00 96.12 115 ASN A CA 1
ATOM 914 C C . ASN A 1 115 ? 7.445 6.776 7.821 1.00 96.12 115 ASN A C 1
ATOM 916 O O . ASN A 1 115 ? 7.758 5.584 7.804 1.00 96.12 115 ASN A O 1
ATOM 920 N N . PRO A 1 116 ? 8.379 7.751 7.769 1.00 95.88 116 PRO A N 1
ATOM 921 C CA . PRO A 1 116 ? 9.814 7.475 7.914 1.00 95.88 116 PRO A CA 1
ATOM 922 C C . PRO A 1 116 ? 10.213 7.023 9.327 1.00 95.88 116 PRO A C 1
ATOM 924 O O . PRO A 1 116 ? 11.272 6.420 9.486 1.00 95.88 116 PRO A O 1
ATOM 927 N N . GLU A 1 117 ? 9.381 7.307 10.327 1.00 93.94 117 GLU A N 1
ATOM 928 C CA . GLU A 1 117 ? 9.587 6.959 11.731 1.00 93.94 117 GLU A CA 1
ATOM 929 C C . GLU A 1 117 ? 8.801 5.680 12.095 1.00 93.94 117 GLU A C 1
ATOM 931 O O . GLU A 1 117 ? 7.758 5.385 11.500 1.00 93.94 117 GLU A O 1
ATOM 936 N N . ARG A 1 118 ? 9.306 4.896 13.060 1.00 90.81 118 ARG A N 1
ATOM 937 C CA . ARG A 1 118 ? 8.797 3.550 13.399 1.00 90.81 118 ARG A CA 1
ATOM 938 C C . ARG A 1 118 ? 8.341 3.433 14.848 1.00 90.81 118 ARG A C 1
ATOM 940 O O . ARG A 1 118 ? 8.984 3.966 15.747 1.00 90.81 118 ARG A O 1
ATOM 947 N N . GLY A 1 119 ? 7.313 2.624 15.091 1.00 90.25 119 GLY A N 1
ATOM 948 C CA . GLY A 1 119 ? 6.899 2.230 16.441 1.00 90.25 119 GLY A CA 1
ATOM 949 C C . GLY A 1 119 ? 5.679 2.985 16.972 1.00 90.25 119 GLY A C 1
ATOM 950 O O . GLY A 1 119 ? 5.111 3.856 16.313 1.00 90.25 119 GLY A O 1
ATOM 951 N N . TRP A 1 120 ? 5.252 2.628 18.188 1.00 91.75 120 TRP A N 1
ATOM 952 C CA . TRP A 1 120 ? 4.034 3.169 18.811 1.00 91.75 120 TRP A CA 1
ATOM 953 C C . TRP A 1 120 ? 4.071 4.675 19.061 1.00 91.75 120 TRP A C 1
ATOM 955 O O . TRP A 1 120 ? 3.009 5.292 19.095 1.00 91.75 120 TRP A O 1
ATOM 965 N N . ASP A 1 121 ? 5.257 5.266 19.200 1.00 93.19 121 ASP A N 1
ATOM 966 C CA . ASP A 1 121 ? 5.413 6.713 19.383 1.00 93.19 121 ASP A CA 1
ATOM 967 C C . ASP A 1 121 ? 4.937 7.509 18.157 1.00 93.19 121 ASP A C 1
ATOM 969 O O . ASP A 1 121 ? 4.606 8.686 18.280 1.00 93.19 121 ASP A O 1
ATOM 973 N N . PHE A 1 122 ? 4.826 6.851 16.998 1.00 94.88 122 PHE A N 1
ATOM 974 C CA . PHE A 1 122 ? 4.340 7.436 15.749 1.00 94.88 122 PHE A CA 1
ATOM 975 C C . PHE A 1 122 ? 2.990 6.863 15.315 1.00 94.88 122 PHE A C 1
ATOM 977 O O . PHE A 1 122 ? 2.632 6.901 14.136 1.00 94.88 122 PHE A O 1
ATOM 984 N N . VAL A 1 123 ? 2.236 6.332 16.281 1.00 96.62 123 VAL A N 1
ATOM 985 C CA . VAL A 1 123 ? 0.857 5.879 16.116 1.00 96.62 123 VAL A CA 1
ATOM 986 C C . VAL A 1 123 ? -0.029 6.635 17.099 1.00 96.62 123 VAL A C 1
ATOM 988 O O . VAL A 1 123 ? 0.088 6.495 18.315 1.00 96.62 123 VAL A O 1
ATOM 991 N N . GLY A 1 124 ? -0.975 7.415 16.587 1.00 97.44 124 GLY A N 1
ATOM 992 C CA . GLY A 1 124 ? -1.847 8.216 17.429 1.00 97.44 124 GLY A CA 1
ATOM 993 C C . GLY A 1 124 ? -2.457 9.424 16.739 1.00 97.44 124 GLY A C 1
ATOM 994 O O . GLY A 1 124 ? -2.519 9.535 15.513 1.00 97.44 124 GLY A O 1
ATOM 995 N N . GLU A 1 125 ? -2.926 10.352 17.568 1.00 97.62 125 GLU A N 1
ATOM 996 C CA . GLU A 1 125 ? -3.443 11.635 17.114 1.00 97.62 125 GLU A CA 1
ATOM 997 C C . GLU A 1 125 ? -2.324 12.438 16.440 1.00 97.62 125 GLU A C 1
ATOM 999 O O . GLU A 1 125 ? -1.237 12.572 16.988 1.00 97.62 125 GLU A O 1
ATOM 1004 N N . GLY A 1 126 ? -2.589 12.968 15.244 1.00 97.12 126 GLY A N 1
ATOM 1005 C CA . GLY A 1 126 ? -1.611 13.757 14.490 1.00 97.12 126 GLY A CA 1
ATOM 1006 C C . GLY A 1 126 ? -0.614 12.951 13.650 1.00 97.12 126 GLY A C 1
ATOM 1007 O O . GLY A 1 126 ? 0.150 13.566 12.915 1.00 97.12 126 GLY A O 1
ATOM 1008 N N . HIS A 1 127 ? -0.661 11.615 13.687 1.00 97.81 12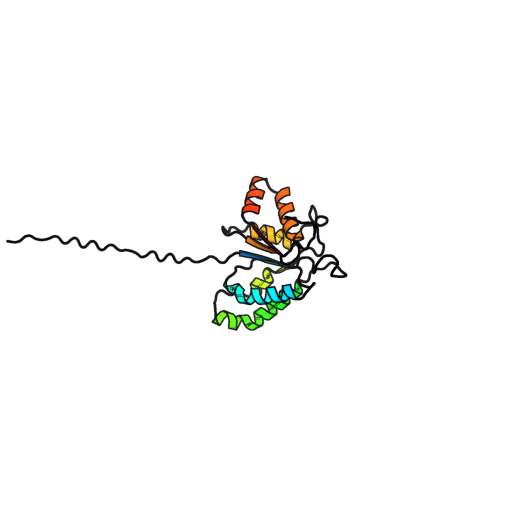7 HIS A N 1
ATOM 1009 C CA . HIS A 1 127 ? 0.263 10.739 12.950 1.00 97.81 127 HIS A CA 1
ATOM 1010 C C . HIS A 1 127 ? -0.322 10.130 11.663 1.00 97.81 127 HIS A C 1
ATOM 1012 O O . HIS A 1 127 ? 0.221 9.170 11.127 1.00 97.81 127 HIS A O 1
ATOM 1018 N N . ASP A 1 128 ? -1.434 10.659 11.146 1.00 98.25 128 ASP A N 1
ATOM 1019 C CA . ASP A 1 128 ? -1.994 10.188 9.873 1.00 98.25 128 ASP A CA 1
ATOM 1020 C C . ASP A 1 128 ? -1.020 10.440 8.708 1.00 98.25 128 ASP A C 1
ATOM 1022 O O . ASP A 1 128 ? -0.522 11.553 8.528 1.00 98.25 128 ASP A O 1
ATOM 1026 N N . THR A 1 129 ? -0.809 9.423 7.873 1.00 98.31 129 THR A N 1
ATOM 1027 C CA . THR A 1 129 ? 0.036 9.476 6.673 1.00 98.31 129 THR A CA 1
ATOM 1028 C C . THR A 1 129 ? -0.792 9.275 5.402 1.00 98.31 129 THR A C 1
ATOM 1030 O O . THR A 1 129 ? -1.953 8.854 5.441 1.00 98.31 129 THR A O 1
ATOM 1033 N N . GLU A 1 130 ? -0.198 9.542 4.229 1.00 98.69 130 GLU A N 1
ATOM 1034 C CA . GLU A 1 130 ? -0.826 9.166 2.952 1.00 98.69 130 GLU A CA 1
ATOM 1035 C C . GLU A 1 130 ? -1.123 7.656 2.927 1.00 98.69 130 GLU A C 1
ATOM 1037 O O . GLU A 1 130 ? -2.202 7.234 2.500 1.00 98.69 130 GLU A O 1
ATOM 1042 N N . ALA A 1 131 ? -0.188 6.845 3.424 1.00 98.50 131 ALA A N 1
ATOM 1043 C CA . ALA A 1 131 ? -0.313 5.401 3.521 1.00 98.50 131 ALA A CA 1
ATOM 1044 C C . ALA A 1 131 ? -1.444 4.947 4.458 1.00 98.50 131 ALA A C 1
ATOM 1046 O O . ALA A 1 131 ? -2.259 4.116 4.045 1.00 98.50 131 ALA A O 1
ATOM 1047 N N . SER A 1 132 ? -1.555 5.497 5.674 1.00 98.62 132 SER A N 1
ATOM 1048 C CA . SER A 1 132 ? -2.602 5.095 6.624 1.00 98.62 132 SER A CA 1
ATOM 1049 C C . SER A 1 132 ? -3.999 5.402 6.075 1.00 98.62 132 SER A C 1
ATOM 1051 O O . SER A 1 132 ? -4.888 4.544 6.101 1.00 98.62 132 SER A O 1
ATOM 1053 N N . GLU A 1 133 ? -4.186 6.582 5.475 1.00 98.88 133 GLU A N 1
ATOM 1054 C CA . GLU A 1 133 ? -5.442 6.943 4.809 1.00 98.88 133 GLU A CA 1
ATOM 1055 C C . GLU A 1 133 ? -5.725 6.055 3.596 1.00 98.88 133 GLU A C 1
ATOM 1057 O O . GLU A 1 133 ? -6.869 5.639 3.361 1.00 98.88 133 GLU A O 1
ATOM 1062 N N . TRP A 1 134 ? -4.686 5.716 2.829 1.00 98.88 134 TRP A N 1
ATOM 1063 C CA . TRP A 1 134 ? -4.829 4.823 1.691 1.00 98.88 134 TRP A CA 1
ATOM 1064 C C . TRP A 1 134 ? -5.293 3.433 2.121 1.00 98.88 134 TRP A C 1
ATOM 1066 O O . TRP A 1 134 ? -6.276 2.945 1.551 1.00 98.88 134 TRP A O 1
ATOM 1076 N N . ILE A 1 135 ? -4.675 2.840 3.152 1.00 98.88 135 ILE A N 1
ATOM 1077 C CA . ILE A 1 135 ? -5.083 1.552 3.739 1.00 98.88 135 ILE A CA 1
ATOM 1078 C C . ILE A 1 135 ? -6.564 1.602 4.112 1.00 98.88 135 ILE A C 1
ATOM 1080 O O . ILE A 1 135 ? -7.333 0.745 3.668 1.00 98.88 135 ILE A O 1
ATOM 1084 N N . ILE A 1 136 ? -6.995 2.630 4.852 1.00 98.88 136 ILE A N 1
ATOM 1085 C CA . ILE A 1 136 ? -8.403 2.794 5.243 1.00 98.88 136 ILE A CA 1
ATOM 1086 C C . ILE A 1 136 ? -9.305 2.816 4.005 1.00 98.88 136 ILE A C 1
ATOM 1088 O O . ILE A 1 136 ? -10.290 2.072 3.940 1.00 98.88 136 ILE A O 1
ATOM 1092 N N . SER A 1 137 ? -8.943 3.603 2.988 1.00 98.81 137 SER A N 1
ATOM 1093 C CA . SER A 1 137 ? -9.720 3.709 1.749 1.00 98.81 137 SER A CA 1
ATOM 1094 C C . SER A 1 137 ? -9.827 2.377 0.998 1.00 98.81 137 SER A C 1
ATOM 1096 O O . SER A 1 137 ? -10.891 2.052 0.462 1.00 98.81 137 SER A O 1
ATOM 1098 N N . ARG A 1 138 ? -8.744 1.585 0.958 1.00 98.81 138 ARG A N 1
ATOM 1099 C CA . ARG A 1 138 ? -8.717 0.283 0.279 1.00 98.81 138 ARG A CA 1
ATOM 1100 C C . ARG A 1 138 ? -9.547 -0.731 1.044 1.00 98.81 138 ARG A C 1
ATOM 1102 O O . ARG A 1 138 ? -10.351 -1.443 0.442 1.00 98.81 138 ARG A O 1
ATOM 1109 N N . VAL A 1 139 ? -9.440 -0.762 2.366 1.00 98.75 139 VAL A N 1
ATOM 1110 C CA . VAL A 1 139 ? -10.269 -1.641 3.194 1.00 98.75 139 VAL A CA 1
ATOM 1111 C C . VAL A 1 139 ? -11.751 -1.278 3.047 1.00 98.75 139 VAL A C 1
ATOM 1113 O O . VAL A 1 139 ? -12.593 -2.174 2.982 1.00 98.75 139 VAL A O 1
ATOM 1116 N N . ASP A 1 140 ? -12.102 0.005 2.933 1.00 98.62 140 ASP A N 1
ATOM 1117 C CA . ASP A 1 140 ? -13.485 0.483 2.774 1.00 98.62 140 ASP A CA 1
ATOM 1118 C C . ASP A 1 140 ? -14.064 0.430 1.362 1.00 98.62 140 ASP A C 1
ATOM 1120 O O . ASP A 1 140 ? -15.281 0.603 1.203 1.00 98.62 140 ASP A O 1
ATOM 1124 N N . LYS A 1 141 ? -13.245 0.114 0.353 1.00 97.88 141 LYS A N 1
ATOM 1125 C CA . LYS A 1 141 ? -13.713 -0.195 -1.003 1.00 97.88 141 LYS A CA 1
ATOM 1126 C C . LYS A 1 141 ? -14.881 -1.186 -0.923 1.00 97.88 141 LYS A C 1
ATOM 1128 O O . LYS A 1 141 ? -14.850 -2.153 -0.160 1.00 97.88 141 LYS A O 1
ATOM 1133 N N . LYS A 1 142 ? -15.937 -0.937 -1.710 1.00 97.12 142 LYS A N 1
ATOM 1134 C CA . LYS A 1 142 ? -17.129 -1.802 -1.801 1.00 97.12 142 LYS A CA 1
ATOM 1135 C C . LYS A 1 142 ? -16.802 -3.083 -2.571 1.00 97.12 142 LYS A C 1
ATOM 1137 O O . LYS A 1 142 ? -17.285 -3.296 -3.676 1.00 97.12 142 LYS A O 1
ATOM 1142 N N . ASP A 1 143 ? -15.976 -3.913 -1.958 1.00 96.56 143 ASP A N 1
ATOM 1143 C CA . ASP A 1 143 ? -15.498 -5.188 -2.461 1.00 96.56 143 ASP A CA 1
ATOM 1144 C C . ASP A 1 143 ? -15.726 -6.251 -1.382 1.00 96.56 143 ASP A C 1
ATOM 1146 O O . ASP A 1 143 ? -15.544 -5.991 -0.189 1.00 96.56 143 ASP A O 1
ATOM 1150 N N . LYS A 1 144 ? -16.197 -7.431 -1.786 1.00 95.19 144 LYS A N 1
ATOM 1151 C CA . LYS A 1 144 ? -16.454 -8.538 -0.855 1.00 95.19 144 LYS A CA 1
ATOM 1152 C C . LYS A 1 144 ? -15.178 -9.309 -0.527 1.00 95.19 144 LYS A C 1
ATOM 1154 O O . LYS A 1 144 ? -15.136 -9.971 0.510 1.00 95.19 144 LYS A O 1
ATOM 1159 N N . ARG A 1 145 ? -14.164 -9.241 -1.393 1.00 97.25 145 ARG A N 1
ATOM 1160 C CA . ARG A 1 145 ? -12.865 -9.868 -1.167 1.00 97.25 145 ARG A CA 1
ATOM 1161 C C . ARG A 1 145 ? -12.128 -9.109 -0.066 1.00 97.25 145 ARG A C 1
ATOM 1163 O O . ARG A 1 145 ? -12.130 -7.870 -0.067 1.00 97.25 145 ARG A O 1
ATOM 1170 N N . PRO A 1 146 ? -11.466 -9.819 0.852 1.00 98.06 146 PRO A N 1
ATOM 1171 C CA . PRO A 1 146 ? -10.614 -9.157 1.816 1.00 98.06 146 PRO A CA 1
ATOM 1172 C C . PRO A 1 146 ? -9.393 -8.527 1.141 1.00 98.06 146 PRO A C 1
ATOM 1174 O O . PRO A 1 146 ? -8.976 -8.962 0.067 1.00 98.06 146 PRO A O 1
ATOM 1177 N N . LEU A 1 147 ? -8.818 -7.522 1.794 1.00 98.75 147 LEU A N 1
ATOM 1178 C CA . LEU A 1 147 ? -7.513 -6.982 1.442 1.00 98.75 147 LEU A CA 1
ATOM 1179 C C . LEU A 1 147 ? -6.436 -7.779 2.182 1.00 98.75 147 LEU A C 1
ATOM 1181 O O . LEU A 1 147 ? -6.459 -7.838 3.414 1.00 98.75 147 LEU A O 1
ATOM 1185 N N . ASN A 1 148 ? -5.518 -8.387 1.436 1.00 98.69 148 ASN A N 1
ATOM 1186 C CA . ASN A 1 148 ? -4.316 -8.990 2.001 1.00 98.69 148 ASN A CA 1
ATOM 1187 C C . ASN A 1 148 ? -3.245 -7.902 2.082 1.00 98.69 148 ASN A C 1
ATOM 1189 O O . ASN A 1 148 ? -2.933 -7.275 1.072 1.00 98.69 148 ASN A O 1
ATOM 1193 N N . ILE A 1 149 ? -2.730 -7.659 3.278 1.00 98.69 149 ILE A N 1
ATOM 1194 C CA . ILE A 1 149 ? -1.672 -6.696 3.551 1.00 98.69 149 ILE A CA 1
ATOM 1195 C C . ILE A 1 149 ? -0.424 -7.507 3.877 1.00 98.69 149 ILE A C 1
ATOM 1197 O O . ILE A 1 149 ? -0.369 -8.157 4.921 1.00 98.69 149 ILE A O 1
ATOM 1201 N N . CYS A 1 150 ? 0.530 -7.518 2.953 1.00 98.25 150 CYS A N 1
ATOM 1202 C CA . CYS A 1 150 ? 1.832 -8.127 3.177 1.00 98.25 150 CYS A CA 1
ATOM 1203 C C . CYS A 1 150 ? 2.785 -7.056 3.697 1.00 98.25 150 CYS A C 1
ATOM 1205 O O . CYS A 1 150 ? 2.982 -6.036 3.038 1.00 98.25 150 CYS A O 1
ATOM 1207 N N . VAL A 1 151 ? 3.345 -7.293 4.871 1.00 97.75 151 VAL A N 1
ATOM 1208 C CA . VAL A 1 151 ? 4.293 -6.408 5.533 1.00 97.75 151 VAL A CA 1
ATOM 1209 C C . VAL A 1 151 ? 5.676 -7.001 5.316 1.00 97.75 151 VAL A C 1
ATOM 1211 O O . VAL A 1 151 ? 6.009 -8.026 5.908 1.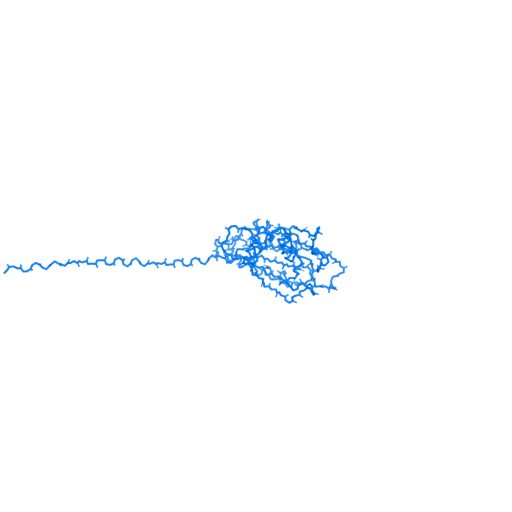00 97.75 151 VAL A O 1
ATOM 1214 N N . PHE A 1 152 ? 6.417 -6.425 4.371 1.00 97.12 152 PHE A N 1
ATOM 1215 C CA . PHE A 1 152 ? 7.803 -6.803 4.085 1.00 97.12 152 PHE A CA 1
ATOM 1216 C C . PHE A 1 152 ? 8.773 -6.099 5.031 1.00 97.12 152 PHE A C 1
ATOM 1218 O O . PHE A 1 152 ? 9.780 -6.696 5.375 1.00 97.12 152 PHE A O 1
ATOM 1225 N N . GLY A 1 153 ? 8.393 -4.913 5.522 1.00 92.50 153 GLY A N 1
ATOM 1226 C CA . GLY A 1 153 ? 9.146 -4.132 6.498 1.00 92.50 153 GLY A CA 1
ATOM 1227 C C . GLY A 1 153 ? 8.344 -3.800 7.755 1.00 92.50 153 GLY A C 1
ATOM 1228 O O . GLY A 1 153 ? 7.983 -4.674 8.538 1.00 92.50 153 GLY A O 1
ATOM 1229 N N . GLY A 1 154 ? 8.059 -2.508 7.956 1.00 90.56 154 GLY A N 1
ATOM 1230 C CA . GLY A 1 154 ? 7.379 -1.997 9.151 1.00 90.56 154 GLY A CA 1
ATOM 1231 C C . GLY A 1 154 ? 5.847 -2.007 9.090 1.00 90.56 154 GLY A C 1
ATOM 1232 O O . GLY A 1 154 ? 5.226 -1.953 8.021 1.00 90.56 154 GLY A O 1
ATOM 1233 N N . GLN A 1 155 ? 5.231 -2.013 10.272 1.00 94.19 155 GLN A N 1
ATOM 1234 C CA . GLN A 1 155 ? 3.783 -2.074 10.504 1.00 94.19 155 GLN A CA 1
ATOM 1235 C C . GLN A 1 155 ? 3.171 -0.706 10.842 1.00 94.19 155 GLN A C 1
ATOM 1237 O O . GLN A 1 155 ? 1.944 -0.585 10.891 1.00 94.19 155 GLN A O 1
ATOM 1242 N N . THR A 1 156 ? 3.998 0.310 11.101 1.00 95.88 156 THR A N 1
ATOM 1243 C CA . THR A 1 156 ? 3.589 1.614 11.660 1.00 95.88 156 THR A CA 1
ATOM 1244 C C . THR A 1 156 ? 2.380 2.237 10.942 1.00 95.88 156 THR A C 1
ATOM 1246 O O . THR A 1 156 ? 1.388 2.576 11.589 1.00 95.88 156 THR A O 1
ATOM 1249 N N . ASP A 1 157 ? 2.366 2.290 9.605 1.00 97.56 157 ASP A N 1
ATOM 1250 C CA . ASP A 1 157 ? 1.233 2.850 8.845 1.00 97.56 157 ASP A CA 1
ATOM 1251 C C . ASP A 1 157 ? -0.058 2.009 8.943 1.00 97.56 157 ASP A C 1
ATOM 1253 O O . ASP A 1 157 ? -1.171 2.550 8.952 1.00 97.56 157 ASP A O 1
ATOM 1257 N N . LEU A 1 158 ? 0.063 0.678 9.042 1.00 97.94 158 LEU A N 1
ATOM 1258 C CA . LEU A 1 158 ? -1.081 -0.212 9.269 1.00 97.94 158 LEU A CA 1
ATOM 1259 C C . LEU A 1 158 ? -1.628 -0.037 10.690 1.00 97.94 158 LEU A C 1
ATOM 1261 O O . LEU A 1 158 ? -2.846 0.054 10.875 1.00 97.94 158 LEU A O 1
ATOM 1265 N N . ALA A 1 159 ? -0.745 0.058 11.681 1.00 97.62 159 ALA A N 1
ATOM 1266 C CA . ALA A 1 159 ? -1.121 0.339 13.057 1.00 97.62 159 ALA A CA 1
ATOM 1267 C C . ALA A 1 159 ? -1.821 1.702 13.178 1.00 97.62 159 ALA A C 1
ATOM 1269 O O . ALA A 1 159 ? -2.884 1.773 13.800 1.00 97.62 159 ALA A O 1
ATOM 1270 N N . GLN A 1 160 ? -1.325 2.741 12.498 1.00 98.44 160 GLN A N 1
ATOM 1271 C CA . GLN A 1 160 ? -1.985 4.048 12.425 1.00 98.44 160 GLN A CA 1
ATOM 1272 C C . GLN A 1 160 ? -3.383 3.953 11.806 1.00 98.44 160 GLN A C 1
ATOM 1274 O O . GLN A 1 160 ? -4.354 4.466 12.372 1.00 98.44 160 GLN A O 1
ATOM 1279 N N . ALA A 1 161 ? -3.530 3.242 10.683 1.00 98.69 161 ALA A N 1
ATOM 1280 C CA . ALA A 1 161 ? -4.831 3.035 10.047 1.00 98.69 161 ALA A CA 1
ATOM 1281 C C . ALA A 1 161 ? -5.834 2.359 11.001 1.00 98.69 161 ALA A C 1
ATOM 1283 O O . ALA A 1 161 ? -6.990 2.781 11.122 1.00 98.69 161 ALA A O 1
ATOM 1284 N N . LEU A 1 162 ? -5.392 1.320 11.715 1.00 98.56 162 LEU A N 1
ATOM 1285 C CA . LEU A 1 162 ? -6.209 0.607 12.697 1.00 98.56 162 LEU A CA 1
ATOM 1286 C C . LEU A 1 162 ? -6.554 1.489 13.901 1.00 98.56 162 LEU A C 1
ATOM 1288 O O . LEU A 1 162 ? -7.712 1.495 14.334 1.00 98.56 162 LEU A O 1
ATOM 1292 N N . TRP A 1 163 ? -5.585 2.252 14.411 1.00 98.56 163 TRP A N 1
ATOM 1293 C CA . TRP A 1 163 ? -5.766 3.190 15.514 1.00 98.56 163 TRP A CA 1
ATOM 1294 C C . TRP A 1 163 ? -6.815 4.247 15.165 1.00 98.56 163 TRP A C 1
ATOM 1296 O O . TRP A 1 163 ? -7.783 4.423 15.914 1.00 98.56 163 TRP A O 1
ATOM 1306 N N . LYS A 1 164 ? -6.709 4.885 13.994 1.00 98.75 164 LYS A N 1
ATOM 1307 C CA . LYS A 1 164 ? -7.664 5.911 13.557 1.00 98.75 164 LYS A CA 1
ATOM 1308 C C . LYS A 1 164 ? -9.077 5.357 13.454 1.00 98.75 164 LYS A C 1
ATOM 1310 O O . LYS A 1 164 ? -10.013 5.944 13.998 1.00 98.75 164 LYS A O 1
ATOM 1315 N N . VAL A 1 165 ? -9.266 4.215 12.790 1.00 98.81 165 VAL A N 1
ATOM 1316 C CA . VAL A 1 165 ? -10.602 3.612 12.630 1.00 98.81 165 VAL A CA 1
ATOM 1317 C C . VAL A 1 165 ? -11.195 3.230 13.987 1.00 98.81 165 VAL A C 1
ATOM 1319 O O . VAL A 1 165 ? -12.382 3.469 14.215 1.00 98.81 165 VAL A O 1
ATOM 1322 N N . LYS A 1 166 ? -10.386 2.686 14.903 1.00 98.56 166 LYS A N 1
ATOM 1323 C CA . LYS A 1 166 ? -10.823 2.333 16.261 1.00 98.56 166 LYS A CA 1
ATOM 1324 C C . LYS A 1 166 ? -11.288 3.550 17.067 1.00 98.56 166 LYS A C 1
ATOM 1326 O O . LYS A 1 166 ? -12.252 3.429 17.816 1.00 98.56 166 LYS A O 1
ATOM 1331 N N . ASN A 1 167 ? -10.626 4.698 16.908 1.00 98.50 167 ASN A N 1
ATOM 1332 C CA . ASN A 1 167 ? -10.917 5.917 17.670 1.00 98.50 167 ASN A CA 1
ATOM 1333 C C . ASN A 1 167 ? -11.971 6.831 17.020 1.00 98.50 167 ASN A C 1
ATOM 1335 O O . ASN A 1 167 ? -12.540 7.682 17.698 1.00 98.50 167 ASN A O 1
ATOM 1339 N N . THR A 1 168 ? -12.265 6.662 15.726 1.00 98.44 168 THR A N 1
ATOM 1340 C CA . THR A 1 168 ? -13.202 7.536 14.986 1.00 98.44 168 THR A CA 1
ATOM 1341 C C . THR A 1 168 ? -14.517 6.868 14.590 1.00 98.44 168 THR A C 1
ATOM 1343 O O . THR A 1 168 ? -15.449 7.557 14.175 1.00 98.44 168 THR A O 1
ATOM 1346 N N . ARG A 1 169 ? -14.626 5.537 14.701 1.00 98.50 169 ARG A N 1
ATOM 1347 C CA . ARG A 1 169 ? -15.830 4.777 14.321 1.00 98.50 169 ARG A CA 1
ATOM 1348 C C . ARG A 1 169 ? -16.414 4.014 15.500 1.00 98.50 169 ARG A C 1
ATOM 1350 O O . ARG A 1 169 ? -15.753 3.777 16.507 1.00 98.50 169 ARG A O 1
ATOM 1357 N N . SER A 1 170 ? -17.664 3.573 15.366 1.00 98.69 170 SER A N 1
ATOM 1358 C CA . SER A 1 170 ? -18.269 2.702 16.375 1.00 98.69 170 SER A CA 1
ATOM 1359 C C . SER A 1 170 ? -17.564 1.341 16.443 1.00 98.69 170 SER A C 1
ATOM 1361 O O . SER A 1 170 ? -17.017 0.849 15.454 1.00 98.69 170 SER A O 1
ATOM 1363 N N . ALA A 1 171 ? -17.668 0.657 17.587 1.00 98.50 171 ALA A N 1
ATOM 1364 C CA . ALA A 1 171 ? -17.104 -0.685 17.759 1.00 98.50 171 ALA A CA 1
ATOM 1365 C C . ALA A 1 171 ? -17.581 -1.679 16.680 1.00 98.50 171 ALA A C 1
ATOM 1367 O O . ALA A 1 171 ? -16.803 -2.493 16.188 1.00 98.50 171 ALA A O 1
ATOM 1368 N N . LYS A 1 172 ? -18.850 -1.587 16.256 1.00 98.62 172 LYS A N 1
ATOM 1369 C CA . LYS A 1 172 ? -19.414 -2.432 15.190 1.00 98.62 172 LYS A CA 1
ATOM 1370 C C . LYS A 1 172 ? -18.771 -2.149 13.830 1.00 98.62 172 LYS A C 1
ATOM 1372 O O . LYS A 1 172 ? -18.526 -3.076 13.060 1.00 98.62 172 LYS A O 1
ATOM 1377 N N . GLU A 1 173 ? -18.516 -0.883 13.522 1.00 98.56 173 GLU A N 1
ATOM 1378 C CA . GLU A 1 173 ? -17.855 -0.482 12.279 1.00 98.56 173 GLU A CA 1
ATOM 1379 C C . GLU A 1 173 ? -16.381 -0.877 12.273 1.00 98.56 173 GLU A C 1
ATOM 1381 O O . GLU A 1 173 ? -15.909 -1.370 11.252 1.00 98.56 173 GLU A O 1
ATOM 1386 N N . TYR A 1 174 ? -15.685 -0.748 13.406 1.00 98.69 174 TYR A N 1
ATOM 1387 C CA . TYR A 1 174 ? -14.309 -1.218 13.555 1.00 98.69 174 TYR A CA 1
ATOM 1388 C C . TYR A 1 174 ? -14.201 -2.741 13.383 1.00 98.69 174 TYR A C 1
ATOM 1390 O O . TYR A 1 174 ? -13.392 -3.210 12.588 1.00 98.69 174 TYR A O 1
ATOM 1398 N N . GLN A 1 175 ? -15.084 -3.522 14.017 1.00 98.56 175 GLN A N 1
ATOM 1399 C CA . GLN A 1 175 ? -15.134 -4.980 13.827 1.00 98.56 175 GLN A CA 1
ATOM 1400 C C . GLN A 1 175 ? -15.382 -5.363 12.361 1.00 98.56 175 GLN A C 1
ATOM 1402 O O . GLN A 1 175 ? -14.724 -6.244 11.806 1.00 98.56 175 GLN A O 1
ATOM 1407 N N . LYS A 1 176 ? -16.290 -4.649 11.683 1.00 98.38 176 LYS A N 1
ATOM 1408 C CA . LYS A 1 176 ? -16.505 -4.830 10.243 1.00 98.38 176 LYS A CA 1
ATOM 1409 C C . LYS A 1 176 ? -15.266 -4.450 9.429 1.00 98.38 176 LYS A C 1
ATOM 1411 O O . LYS A 1 176 ? -14.974 -5.124 8.445 1.00 98.38 176 LYS A O 1
ATOM 1416 N N . PHE A 1 177 ? -14.557 -3.391 9.806 1.00 98.69 177 PHE A N 1
ATOM 1417 C CA . PHE A 1 177 ? -13.333 -2.952 9.143 1.00 98.69 177 PHE A CA 1
ATOM 1418 C C . PHE A 1 177 ? -12.248 -4.034 9.212 1.00 98.69 177 PHE A C 1
ATOM 1420 O O . PHE A 1 177 ? -11.830 -4.521 8.162 1.00 98.69 177 PHE A O 1
ATOM 1427 N N . ILE A 1 178 ? -11.892 -4.500 10.414 1.00 98.25 178 ILE A N 1
ATOM 1428 C CA . ILE A 1 178 ? -10.843 -5.519 10.602 1.00 98.25 178 ILE A CA 1
ATOM 1429 C C . ILE A 1 178 ? -11.223 -6.875 9.992 1.00 98.25 178 ILE A C 1
ATOM 1431 O O . ILE A 1 178 ? -10.368 -7.571 9.455 1.00 98.25 178 ILE A O 1
ATOM 1435 N N . SER A 1 179 ? -12.519 -7.221 9.944 1.00 98.25 179 SER A N 1
ATOM 1436 C CA . SER A 1 179 ? -12.988 -8.464 9.305 1.00 98.25 179 SER A CA 1
ATOM 1437 C C . SER A 1 179 ? -12.679 -8.555 7.804 1.00 98.25 179 SER A C 1
ATOM 1439 O O . SER A 1 179 ? -12.756 -9.643 7.224 1.00 98.25 179 SER A O 1
ATOM 1441 N N . LYS A 1 180 ? -12.321 -7.432 7.164 1.00 98.56 180 LYS A N 1
ATOM 1442 C CA . LYS A 1 180 ? -11.946 -7.336 5.745 1.00 98.56 180 LYS A CA 1
ATOM 1443 C C . LYS A 1 180 ? -10.432 -7.384 5.509 1.00 98.56 180 LYS A C 1
ATOM 1445 O O . LYS A 1 180 ? -10.025 -7.356 4.354 1.00 98.56 180 LYS A O 1
ATOM 1450 N N . ILE A 1 181 ? -9.611 -7.457 6.554 1.00 98.44 181 ILE A N 1
ATOM 1451 C CA . ILE A 1 181 ? -8.145 -7.430 6.455 1.00 98.44 181 ILE A CA 1
ATOM 1452 C C . ILE A 1 181 ? -7.592 -8.839 6.685 1.00 98.44 181 ILE A C 1
ATOM 1454 O O . ILE A 1 181 ? -8.171 -9.620 7.444 1.00 98.44 181 ILE A O 1
ATOM 1458 N N . ARG A 1 182 ? -6.521 -9.206 5.985 1.00 98.19 182 ARG A N 1
ATOM 1459 C CA . ARG A 1 182 ? -5.627 -10.312 6.352 1.00 98.19 182 ARG A CA 1
ATOM 1460 C C . ARG A 1 182 ? -4.216 -9.759 6.333 1.00 98.19 182 ARG A C 1
ATOM 1462 O O . ARG A 1 182 ? -3.868 -9.080 5.375 1.00 98.19 182 ARG A O 1
ATOM 1469 N N . VAL A 1 183 ? -3.444 -10.030 7.374 1.00 98.06 183 VAL A N 1
ATOM 1470 C CA . VAL A 1 183 ? -2.072 -9.539 7.500 1.00 98.06 183 VAL A CA 1
ATOM 1471 C C . VAL A 1 183 ? -1.131 -10.724 7.361 1.00 98.06 183 VAL A C 1
ATOM 1473 O O . VAL A 1 183 ? -1.364 -11.768 7.973 1.00 98.06 183 VAL A O 1
ATOM 1476 N N . TYR A 1 184 ? -0.112 -10.570 6.525 1.00 97.25 184 TYR A 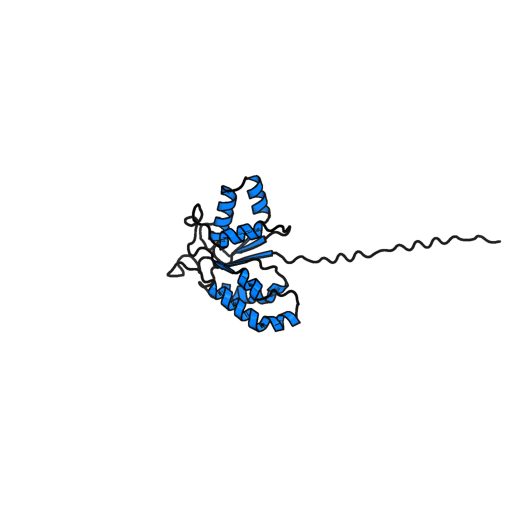N 1
ATOM 1477 C CA . TYR A 1 184 ? 1.028 -11.471 6.465 1.00 97.25 184 TYR A CA 1
ATOM 1478 C C . TYR A 1 184 ? 2.268 -10.646 6.764 1.00 97.25 184 TYR A C 1
ATOM 1480 O O . TYR A 1 184 ? 2.619 -9.770 5.981 1.00 97.25 184 TYR A O 1
ATOM 1488 N N . ASP A 1 185 ? 2.896 -10.915 7.896 1.00 95.38 185 ASP A N 1
ATOM 1489 C CA . ASP A 1 185 ? 3.989 -10.114 8.426 1.00 95.38 185 ASP A CA 1
ATOM 1490 C C . ASP A 1 185 ? 5.297 -10.902 8.408 1.00 95.38 185 ASP A C 1
ATOM 1492 O O . ASP A 1 185 ? 5.359 -12.040 8.889 1.00 95.38 185 ASP A O 1
ATOM 1496 N N . ILE A 1 186 ? 6.319 -10.316 7.788 1.00 94.00 186 ILE A N 1
ATOM 1497 C CA . ILE A 1 186 ? 7.645 -10.904 7.670 1.00 94.00 186 ILE A CA 1
ATOM 1498 C C . ILE A 1 186 ? 8.495 -10.422 8.846 1.00 94.00 186 ILE A C 1
ATOM 1500 O O . ILE A 1 186 ? 9.136 -9.380 8.794 1.00 94.00 186 ILE A O 1
ATOM 1504 N N . ASN A 1 187 ? 8.554 -11.268 9.877 1.00 89.19 187 ASN A N 1
ATOM 1505 C CA . ASN A 1 187 ? 9.530 -11.206 10.969 1.00 89.19 187 ASN A CA 1
ATOM 1506 C C . ASN A 1 187 ? 9.426 -10.005 11.937 1.00 89.19 187 ASN A C 1
ATOM 1508 O O . ASN A 1 187 ? 10.367 -9.813 12.698 1.00 89.19 187 ASN A O 1
ATOM 1512 N N . ASP A 1 188 ? 8.310 -9.262 11.968 1.00 86.38 188 ASP A N 1
ATOM 1513 C CA . ASP A 1 188 ? 8.038 -8.179 12.941 1.00 86.38 188 ASP A CA 1
ATOM 1514 C C . ASP A 1 188 ? 9.211 -7.192 13.109 1.00 86.38 188 ASP A C 1
ATOM 1516 O O . ASP A 1 188 ? 9.989 -7.249 14.065 1.00 86.38 188 ASP A O 1
ATOM 1520 N N . GLN A 1 189 ? 9.353 -6.280 12.147 1.00 86.62 189 GLN A N 1
ATOM 1521 C CA . GLN A 1 189 ? 10.570 -5.473 12.005 1.00 86.62 189 GLN A CA 1
ATOM 1522 C C . GLN A 1 189 ? 10.512 -4.100 12.688 1.00 86.62 189 GLN A C 1
ATOM 1524 O O . GLN A 1 189 ? 11.537 -3.431 12.779 1.00 86.62 189 GLN A O 1
ATOM 1529 N N . ASP A 1 190 ? 9.364 -3.687 13.241 1.00 83.56 190 ASP A N 1
ATOM 1530 C CA . ASP A 1 190 ? 9.270 -2.465 14.064 1.00 83.56 190 ASP A CA 1
ATOM 1531 C C . ASP A 1 190 ? 9.517 -2.744 15.566 1.00 83.56 190 ASP A C 1
ATOM 1533 O O . ASP A 1 190 ? 9.440 -1.828 16.386 1.00 83.56 190 ASP A O 1
ATOM 1537 N N . PHE A 1 191 ? 9.828 -3.998 15.938 1.00 66.00 191 PHE A N 1
ATOM 1538 C CA . PHE A 1 191 ? 10.171 -4.464 17.293 1.00 66.00 191 PHE A CA 1
ATOM 1539 C C . PHE A 1 191 ? 9.319 -3.845 18.411 1.00 66.00 191 PHE A C 1
ATOM 1541 O O . PHE A 1 191 ? 9.877 -3.360 19.397 1.00 66.00 191 PHE A O 1
ATOM 1548 N N . GLN A 1 192 ? 7.987 -3.827 18.266 1.00 62.62 192 GLN A N 1
ATOM 1549 C CA . GLN A 1 192 ? 7.030 -3.453 19.331 1.00 62.62 192 GLN A CA 1
ATOM 1550 C C . GLN A 1 192 ? 5.561 -3.432 18.880 1.00 62.62 192 GLN A C 1
ATOM 1552 O O . GLN A 1 192 ? 4.671 -3.306 19.725 1.00 62.62 192 GLN A O 1
ATOM 1557 N N . LEU A 1 193 ? 5.281 -3.553 17.584 1.00 61.50 193 LEU A N 1
ATOM 1558 C CA . LEU A 1 193 ? 3.958 -3.375 16.991 1.00 61.50 193 LEU A CA 1
ATOM 1559 C C . LEU A 1 193 ? 3.329 -4.730 16.608 1.00 61.50 193 LEU A C 1
ATOM 1561 O O . LEU A 1 193 ? 3.007 -4.984 15.457 1.00 61.50 193 LEU A O 1
ATOM 1565 N N . LEU A 1 194 ? 3.065 -5.602 17.590 1.00 61.31 194 LEU A N 1
ATOM 1566 C CA . LEU A 1 194 ? 2.200 -6.767 17.347 1.00 61.31 194 LEU A CA 1
ATOM 1567 C C . LEU A 1 194 ? 0.746 -6.290 17.180 1.00 61.31 194 LEU A C 1
ATOM 1569 O O . LEU A 1 194 ? 0.044 -6.059 18.170 1.00 61.31 194 LEU A O 1
ATOM 1573 N N . ILE A 1 195 ? 0.330 -6.088 15.927 1.00 58.44 195 ILE A N 1
ATOM 1574 C CA . ILE A 1 195 ? -1.020 -5.642 15.533 1.00 58.44 195 ILE A CA 1
ATOM 1575 C C . ILE A 1 195 ? -2.039 -6.778 15.437 1.00 58.44 195 ILE A C 1
ATOM 1577 O O . ILE A 1 195 ? -1.681 -7.896 15.006 1.00 58.44 195 ILE A O 1
#